Protein AF-A0A8J8SXZ7-F1 (afdb_monomer_lite)

pLDDT: mean 81.3, std 17.2, range [34.97, 96.75]

Sequence (224 aa):
MQIINYIQICVFGLTVYAFFNPYIYAVILLDIIKRSEDLQNIIKSITSNGRNLAIFTFLGFIGLLVYAIIAFSNFEQFFDDEGGVYGSTFILAVTSTINLGLRNGGGLGDALKQYPSPDSQAQLYWGRYFFDFTFFIIFNILFIQIIFGIILDTFGELRDERQALVKEIEGKCFVCSQDKNDIETKYILITYQRSEGVALSYIFRTQCISYAVLHYIHQEKKFK

Foldseek 3Di:
DVVVVVVVVVLVVLVVVCVVPVVSVVVNVVCVCVVDPVSVVLVCLLCVVVVVLVVLVVVVLVVLLVLLVVCLVQPLVFADVVLVRDNPDSVSSSVSQVVCQQPPQQGPQVSTHDADDCVPCVPSRVVVVVSSVVSCCVRNPPSVVVSVVSSVVSVVVVVVVVVVVVCCPVQADPQPRDGPVVVVVVVVVVVVVPPDDDDDPDCPPCVSVVVVVVVVVVVVVVVD

Structure (mmCIF, N/CA/C/O backbone):
data_AF-A0A8J8SXZ7-F1
#
_entry.id   AF-A0A8J8SXZ7-F1
#
loop_
_atom_site.group_PDB
_atom_site.id
_atom_site.type_symbol
_atom_site.label_atom_id
_atom_site.label_alt_id
_atom_site.label_comp_id
_atom_site.label_asym_id
_atom_site.label_entity_id
_atom_site.label_seq_id
_atom_site.pdbx_PDB_ins_code
_atom_site.Cartn_x
_atom_site.Cartn_y
_atom_site.Cartn_z
_atom_site.occupancy
_atom_site.B_iso_or_equiv
_atom_site.auth_seq_id
_atom_site.auth_comp_id
_atom_site.auth_asym_id
_atom_site.auth_atom_id
_atom_site.pdbx_PDB_model_num
ATOM 1 N N . MET A 1 1 ? -10.130 6.397 30.402 1.00 55.16 1 MET A N 1
ATOM 2 C CA . MET A 1 1 ? -9.786 7.686 31.050 1.00 55.16 1 MET A CA 1
ATOM 3 C C . MET A 1 1 ? -8.317 8.071 30.866 1.00 55.16 1 MET A C 1
ATOM 5 O O . MET A 1 1 ? -8.060 9.187 30.446 1.00 55.16 1 MET A O 1
ATOM 9 N N . GLN A 1 2 ? -7.350 7.165 31.073 1.00 59.88 2 GLN A N 1
ATOM 10 C CA . GLN A 1 2 ? -5.916 7.495 30.943 1.00 59.88 2 GLN A CA 1
ATOM 11 C C . GLN A 1 2 ? -5.470 7.881 29.516 1.00 59.88 2 GLN A C 1
ATOM 13 O O . GLN A 1 2 ? -4.741 8.853 29.353 1.00 59.88 2 GLN A O 1
ATOM 18 N N . ILE A 1 3 ? -5.959 7.192 28.477 1.00 67.19 3 ILE A N 1
ATOM 19 C CA . ILE A 1 3 ? -5.595 7.480 27.072 1.00 67.19 3 ILE A CA 1
ATOM 20 C C . ILE A 1 3 ? -6.156 8.832 26.602 1.00 67.19 3 ILE A C 1
ATOM 22 O O . ILE A 1 3 ? -5.464 9.592 25.933 1.00 67.19 3 ILE A O 1
ATOM 26 N N . ILE A 1 4 ? -7.390 9.161 26.997 1.00 69.00 4 ILE A N 1
ATOM 27 C CA . ILE A 1 4 ? -8.037 10.442 26.665 1.00 69.00 4 ILE A CA 1
ATOM 28 C C . ILE A 1 4 ? -7.272 11.599 27.320 1.00 69.00 4 ILE A C 1
ATOM 30 O O . ILE A 1 4 ? -6.965 12.581 26.651 1.00 69.00 4 ILE A O 1
ATOM 34 N N . ASN A 1 5 ? -6.870 11.439 28.584 1.00 71.56 5 ASN A N 1
ATOM 35 C CA . ASN A 1 5 ? -6.069 12.440 29.288 1.00 71.56 5 ASN A CA 1
ATOM 36 C C . ASN A 1 5 ? -4.681 12.620 28.652 1.00 71.56 5 ASN A C 1
ATOM 38 O O . ASN A 1 5 ? -4.229 13.748 28.493 1.00 71.56 5 ASN A O 1
ATOM 42 N N . TYR A 1 6 ? -4.021 11.535 28.233 1.00 76.94 6 TYR A N 1
ATOM 43 C CA . TYR A 1 6 ? -2.727 11.614 27.547 1.00 76.94 6 TYR A CA 1
ATOM 44 C C . TYR A 1 6 ? -2.828 12.368 26.214 1.00 76.94 6 TYR A C 1
ATOM 46 O O . TYR A 1 6 ? -2.013 13.235 25.918 1.00 76.94 6 TYR A O 1
ATOM 54 N N . ILE A 1 7 ? -3.879 12.103 25.437 1.00 75.88 7 ILE A N 1
ATOM 55 C CA . ILE A 1 7 ? -4.132 12.789 24.167 1.00 75.88 7 ILE A CA 1
ATOM 56 C C . ILE A 1 7 ? -4.398 14.279 24.387 1.00 75.88 7 ILE A C 1
ATOM 58 O O . ILE A 1 7 ? -3.843 15.099 23.661 1.00 75.88 7 ILE A O 1
ATOM 62 N N . GLN A 1 8 ? -5.195 14.638 25.396 1.00 76.69 8 GLN A N 1
ATOM 63 C CA . GLN A 1 8 ? -5.448 16.039 25.730 1.00 76.69 8 GLN A CA 1
ATOM 64 C C . GLN A 1 8 ? -4.165 16.769 26.145 1.00 76.69 8 GLN A C 1
ATOM 66 O O . GLN A 1 8 ? -3.952 17.900 25.717 1.00 76.69 8 GLN A O 1
ATOM 71 N N . ILE A 1 9 ? -3.274 16.108 26.891 1.00 79.06 9 ILE A N 1
ATOM 72 C CA . ILE A 1 9 ? -1.950 16.644 27.244 1.00 79.06 9 ILE A CA 1
ATOM 73 C C . ILE A 1 9 ? -1.081 16.839 25.990 1.00 79.06 9 ILE A C 1
ATOM 75 O O . ILE A 1 9 ? -0.443 17.881 25.845 1.00 79.06 9 ILE A O 1
ATOM 79 N N . CYS A 1 10 ? -1.086 15.892 25.048 1.00 79.25 10 CYS A N 1
ATOM 80 C CA . CYS A 1 10 ? -0.349 16.018 23.787 1.00 79.25 10 CYS A CA 1
ATOM 81 C C . CYS A 1 10 ? -0.873 17.157 22.900 1.00 79.25 10 CYS A C 1
ATOM 83 O O . CYS A 1 10 ? -0.071 17.885 22.318 1.00 79.25 10 CYS A O 1
ATOM 85 N N . VAL A 1 11 ? -2.195 17.343 22.812 1.00 82.81 11 VAL A N 1
ATOM 86 C CA . VAL A 1 11 ? -2.804 18.456 22.061 1.00 82.81 11 VAL A CA 1
ATOM 87 C C . VAL A 1 11 ? -2.440 19.795 22.703 1.00 82.81 11 VAL A C 1
ATOM 89 O O . VAL A 1 11 ? -2.084 20.728 21.991 1.00 82.81 11 VAL A O 1
ATOM 92 N N . PHE A 1 12 ? -2.427 19.874 24.037 1.00 81.62 12 PHE A N 1
ATOM 93 C CA . PHE A 1 12 ? -1.981 21.068 24.762 1.00 81.62 12 PHE A CA 1
ATOM 94 C C . PHE A 1 12 ? -0.485 21.367 24.551 1.00 81.62 12 PHE A C 1
ATOM 96 O O . PHE A 1 12 ? -0.087 22.519 24.415 1.00 81.62 12 PHE A O 1
ATOM 103 N N . GLY A 1 13 ? 0.362 20.336 24.479 1.00 82.88 13 GLY A N 1
ATOM 104 C CA . GLY A 1 13 ? 1.774 20.500 24.121 1.00 82.88 13 GLY A CA 1
ATOM 105 C C . GLY A 1 13 ? 1.960 20.992 22.680 1.00 82.88 13 GLY A C 1
ATOM 106 O O . GLY A 1 13 ? 2.773 21.879 22.423 1.00 82.88 13 GLY A O 1
ATOM 107 N N . LEU A 1 14 ? 1.164 20.466 21.745 1.00 84.19 14 LEU A N 1
ATOM 108 C CA . LEU A 1 14 ? 1.163 20.872 20.338 1.00 84.19 14 LEU A CA 1
ATOM 109 C C . LEU A 1 14 ? 0.678 22.312 20.137 1.00 84.19 14 LEU A C 1
ATOM 111 O O . LEU A 1 14 ? 1.238 23.008 19.297 1.00 84.19 14 LEU A O 1
ATOM 115 N N . THR A 1 15 ? -0.305 22.793 20.904 1.00 84.31 15 THR A N 1
ATOM 116 C CA . THR A 1 15 ? -0.772 24.190 20.815 1.00 84.31 15 THR A CA 1
ATOM 117 C C . THR A 1 15 ? 0.266 25.181 21.338 1.00 84.31 15 THR A C 1
ATOM 119 O O . THR A 1 15 ? 0.452 26.236 20.735 1.00 84.31 15 THR A O 1
ATOM 122 N N . VAL A 1 16 ? 0.995 24.834 22.406 1.00 85.50 16 VAL A N 1
ATOM 123 C CA . VAL A 1 16 ? 2.124 25.641 22.902 1.00 85.50 16 VAL A CA 1
ATOM 124 C C . VAL A 1 16 ? 3.259 25.664 21.876 1.00 85.50 16 VAL A C 1
ATOM 126 O O . VAL A 1 16 ? 3.820 26.721 21.597 1.00 85.50 16 VAL A O 1
ATOM 129 N N . TYR A 1 17 ? 3.565 24.521 21.259 1.00 84.00 17 TYR A N 1
ATOM 130 C CA . TYR A 1 17 ? 4.589 24.435 20.218 1.00 84.00 17 TYR A CA 1
ATOM 131 C C . TYR A 1 17 ? 4.177 25.180 18.930 1.00 84.00 17 TYR A C 1
ATOM 133 O O . TYR A 1 17 ? 5.020 25.795 18.275 1.00 84.00 17 TYR A O 1
ATOM 141 N N . ALA A 1 18 ? 2.878 25.221 18.609 1.00 86.75 18 ALA A N 1
ATOM 142 C CA . ALA A 1 18 ? 2.323 25.964 17.473 1.00 86.75 18 ALA A CA 1
ATOM 143 C C . ALA A 1 18 ? 2.508 27.483 17.575 1.00 86.75 18 ALA A C 1
ATOM 145 O O . ALA A 1 18 ? 2.596 28.152 16.547 1.00 86.75 18 ALA A O 1
ATOM 146 N N . PHE A 1 19 ? 2.645 28.024 18.790 1.00 85.38 19 PHE A N 1
ATOM 147 C CA . PHE A 1 19 ? 2.955 29.441 18.987 1.00 85.38 19 PHE A CA 1
ATOM 148 C C . PHE A 1 19 ? 4.337 29.822 18.428 1.00 85.38 19 PHE A C 1
ATOM 150 O O . PHE A 1 19 ? 4.534 30.949 17.982 1.00 85.38 19 PHE A O 1
ATOM 157 N N . PHE A 1 20 ? 5.282 28.874 18.406 1.00 86.50 20 PHE A N 1
ATOM 158 C CA . PHE A 1 20 ? 6.628 29.086 17.869 1.00 86.50 20 PHE A CA 1
ATOM 159 C C . PHE A 1 20 ? 6.743 28.751 16.377 1.00 86.50 20 PHE A C 1
ATOM 161 O O . PHE A 1 20 ? 7.574 29.344 15.695 1.00 86.50 20 PHE A O 1
ATOM 168 N N . ASN A 1 21 ? 5.926 27.826 15.853 1.00 87.69 21 ASN A N 1
ATOM 169 C CA . ASN A 1 21 ? 5.931 27.460 14.433 1.00 87.69 21 ASN A CA 1
ATOM 170 C C . ASN A 1 21 ? 4.498 27.326 13.873 1.00 87.69 21 ASN A C 1
ATOM 172 O O . ASN A 1 21 ? 3.808 26.349 14.184 1.00 87.69 21 ASN A O 1
ATOM 176 N N . PRO A 1 22 ? 4.058 28.220 12.965 1.00 86.56 22 PRO A N 1
ATOM 177 C CA . PRO A 1 22 ? 2.683 28.226 12.459 1.00 86.56 22 PRO A CA 1
ATOM 178 C C . PRO A 1 22 ? 2.303 26.974 11.645 1.00 86.56 22 PRO A C 1
ATOM 180 O O . PRO A 1 22 ? 1.123 26.657 11.520 1.00 86.56 22 PRO A O 1
ATOM 183 N N . TYR A 1 23 ? 3.270 26.202 11.137 1.00 88.38 23 TYR A N 1
ATOM 184 C CA . TYR A 1 23 ? 2.997 24.956 10.404 1.00 88.38 23 TYR A CA 1
ATOM 185 C C . TYR A 1 23 ? 2.335 23.863 11.263 1.00 88.38 23 TYR A C 1
ATOM 187 O O . TYR A 1 23 ? 1.665 22.979 10.733 1.00 88.38 23 TYR A O 1
ATOM 195 N N . ILE A 1 24 ? 2.463 23.929 12.592 1.00 88.50 24 ILE A N 1
ATOM 196 C CA . ILE A 1 24 ? 1.911 22.921 13.513 1.00 88.50 24 ILE A CA 1
ATOM 197 C C . ILE A 1 24 ? 0.383 22.993 13.590 1.00 88.50 24 ILE A C 1
ATOM 199 O O . ILE A 1 24 ? -0.264 21.981 13.863 1.00 88.50 24 ILE A O 1
ATOM 203 N N . TYR A 1 25 ? -0.222 24.144 13.273 1.00 86.31 25 TYR A N 1
ATOM 204 C CA . TYR A 1 25 ? -1.680 24.261 13.203 1.00 86.31 25 TYR A CA 1
ATOM 205 C C . TYR A 1 25 ? -2.297 23.274 12.200 1.00 86.31 25 TYR A C 1
ATOM 207 O O . TYR A 1 25 ? -3.394 22.775 12.446 1.00 86.31 25 TYR A O 1
ATOM 215 N N . ALA A 1 26 ? -1.575 22.907 11.133 1.00 88.12 26 ALA A N 1
ATOM 216 C CA . ALA A 1 26 ? -2.023 21.882 10.191 1.00 88.12 26 ALA A CA 1
ATOM 217 C C . ALA A 1 26 ? -2.133 20.489 10.841 1.00 88.12 26 ALA A C 1
ATOM 219 O O . ALA A 1 26 ? -3.048 19.734 10.526 1.00 88.12 26 ALA A O 1
ATOM 220 N N . VAL A 1 27 ? -1.246 20.157 11.785 1.00 85.31 27 VAL A N 1
ATOM 221 C CA . VAL A 1 27 ? -1.261 18.866 12.496 1.00 85.31 27 VAL A CA 1
ATOM 222 C C . VAL A 1 27 ? -2.407 18.805 13.507 1.00 85.31 27 VAL A C 1
ATOM 224 O O . VAL A 1 27 ? -3.032 17.759 13.663 1.00 85.31 27 VAL A O 1
ATOM 227 N N . ILE A 1 28 ? -2.738 19.927 14.155 1.00 86.94 28 ILE A N 1
ATOM 228 C CA . ILE A 1 28 ? -3.840 20.007 15.130 1.00 86.94 28 ILE A CA 1
ATOM 229 C C . ILE A 1 28 ? -5.200 19.698 14.474 1.00 86.94 28 ILE A C 1
ATOM 231 O O . ILE A 1 28 ? -6.078 19.138 15.128 1.00 86.94 28 ILE A O 1
ATOM 235 N N . LEU A 1 29 ? -5.369 19.966 13.172 1.00 87.19 29 LEU A N 1
ATOM 236 C CA . LEU A 1 29 ? -6.594 19.617 12.439 1.00 87.19 29 LEU A CA 1
ATOM 237 C C . LEU A 1 29 ? -6.892 18.109 12.428 1.00 87.19 29 LEU A C 1
ATOM 239 O O . LEU A 1 29 ? -8.060 17.731 12.349 1.00 87.19 29 LEU A O 1
ATOM 243 N N . LEU A 1 30 ? -5.879 17.243 12.563 1.00 86.31 30 LEU A N 1
ATOM 244 C CA . LEU A 1 30 ? -6.075 15.789 12.625 1.00 86.31 30 LEU A CA 1
ATOM 245 C C . LEU A 1 30 ? -6.850 15.336 13.874 1.00 86.31 30 LEU A C 1
ATOM 247 O O . LEU A 1 30 ? -7.353 14.213 13.900 1.00 86.31 30 LEU A O 1
ATOM 251 N N . ASP A 1 31 ? -7.013 16.192 14.888 1.00 87.00 31 ASP A N 1
ATOM 252 C CA . ASP A 1 31 ? -7.791 15.872 16.091 1.00 87.00 31 ASP A CA 1
ATOM 253 C C . ASP A 1 31 ? -9.291 15.651 15.798 1.00 87.00 31 ASP A C 1
ATOM 255 O O . ASP A 1 31 ? -9.976 14.951 16.547 1.00 87.00 31 ASP A O 1
ATOM 259 N N . ILE A 1 32 ? -9.807 16.136 14.654 1.00 88.88 32 ILE A N 1
ATOM 260 C CA . ILE A 1 32 ? -11.190 15.873 14.210 1.00 88.88 32 ILE A CA 1
ATOM 261 C C . ILE A 1 32 ? -11.513 14.374 14.143 1.00 88.88 32 ILE A C 1
ATOM 263 O O . ILE A 1 32 ? -12.628 13.962 14.469 1.00 88.88 32 ILE A O 1
ATOM 267 N N . ILE A 1 33 ? -10.519 13.552 13.798 1.00 89.31 33 ILE A N 1
ATOM 268 C CA . ILE A 1 33 ? -10.636 12.096 13.730 1.00 89.31 33 ILE A CA 1
ATOM 269 C C . ILE A 1 33 ? -11.042 11.525 15.092 1.00 89.31 33 ILE A C 1
ATOM 271 O O . ILE A 1 33 ? -11.887 10.642 15.169 1.00 89.31 33 ILE A O 1
ATOM 275 N N . LYS A 1 34 ? -10.484 12.044 16.189 1.00 84.25 34 LYS A N 1
ATOM 276 C CA . LYS A 1 34 ? -10.791 11.568 17.547 1.00 84.25 34 LYS A CA 1
ATOM 277 C C . LYS A 1 34 ? -12.112 12.095 18.087 1.00 84.25 34 LYS A C 1
ATOM 279 O O . LYS A 1 34 ? -12.639 11.548 19.050 1.00 84.25 34 LYS A O 1
ATOM 284 N N . ARG A 1 35 ? -12.652 13.149 17.480 1.00 86.19 35 ARG A N 1
ATOM 285 C CA . ARG A 1 35 ? -13.922 13.745 17.893 1.00 86.19 35 ARG A CA 1
ATOM 286 C C . ARG A 1 35 ? -15.135 13.081 17.237 1.00 86.19 35 ARG A C 1
ATOM 288 O O . ARG A 1 35 ? -16.208 13.107 17.827 1.00 86.19 35 ARG A O 1
ATOM 295 N N . SER A 1 36 ? -14.983 12.511 16.040 1.00 90.50 36 SER A N 1
ATOM 296 C CA . SER A 1 36 ? -16.075 11.875 15.290 1.00 90.50 36 SER A CA 1
ATOM 297 C C . SER A 1 36 ? -16.015 10.349 15.379 1.00 90.50 36 SER A C 1
ATOM 299 O O . SER A 1 36 ? -15.016 9.741 14.998 1.00 90.50 36 SER A O 1
ATOM 301 N N . GLU A 1 37 ? -17.103 9.724 15.835 1.00 87.19 37 GLU A N 1
ATOM 302 C CA . GLU A 1 37 ? -17.240 8.261 15.870 1.00 87.19 37 GLU A CA 1
ATOM 303 C C . GLU A 1 37 ? -17.263 7.650 14.458 1.00 87.19 37 GLU A C 1
ATOM 305 O O . GLU A 1 37 ? -16.691 6.584 14.237 1.00 87.19 37 GLU A O 1
ATOM 310 N N . ASP A 1 38 ? -17.838 8.344 13.470 1.00 88.81 38 ASP A N 1
ATOM 311 C CA . ASP A 1 38 ? -17.894 7.872 12.080 1.00 8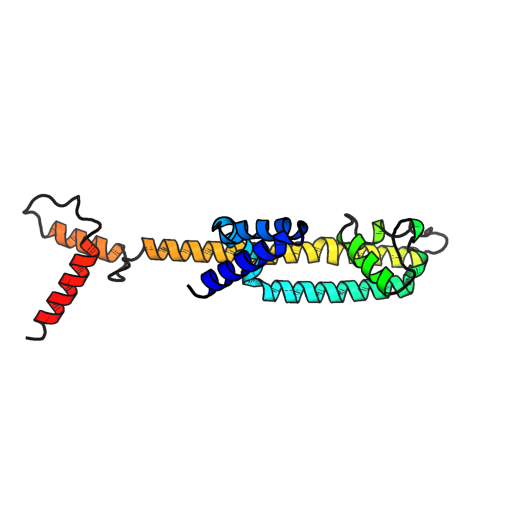8.81 38 ASP A CA 1
ATOM 312 C C . ASP A 1 38 ? -16.499 7.771 11.450 1.00 88.81 38 ASP A C 1
ATOM 314 O O . ASP A 1 38 ? -16.157 6.756 10.838 1.00 88.81 38 ASP A O 1
ATOM 318 N N . LEU A 1 39 ? -15.651 8.787 11.657 1.00 87.81 39 LEU A N 1
ATOM 319 C CA . LEU A 1 39 ? -14.263 8.766 11.183 1.00 87.81 39 LEU A CA 1
ATOM 320 C C . LEU A 1 39 ? -13.443 7.675 11.880 1.00 87.81 39 LEU A C 1
ATOM 322 O O . LEU A 1 39 ? -12.624 7.014 11.240 1.00 87.81 39 LEU A O 1
ATOM 326 N N . GLN A 1 40 ? -13.680 7.446 13.174 1.00 88.06 40 GLN A N 1
ATOM 327 C CA . GLN A 1 40 ? -13.023 6.360 13.903 1.00 88.06 40 GLN A CA 1
ATOM 328 C C . GLN A 1 40 ? -13.411 4.997 13.356 1.00 88.06 40 GLN A C 1
ATOM 330 O O . GLN A 1 40 ? -12.544 4.140 13.221 1.00 88.06 40 GLN A O 1
ATOM 335 N N . ASN A 1 41 ? -14.679 4.803 12.996 1.00 87.38 41 ASN A N 1
ATOM 336 C CA . ASN A 1 41 ? -15.142 3.549 12.413 1.00 87.38 41 ASN A CA 1
ATOM 337 C C . ASN A 1 41 ? -14.455 3.262 11.068 1.00 87.38 41 ASN A C 1
ATOM 339 O O . ASN A 1 41 ? -14.038 2.128 10.834 1.00 87.38 41 ASN A O 1
ATOM 343 N N . ILE A 1 42 ? -14.255 4.284 10.226 1.00 90.44 42 ILE A N 1
ATOM 344 C CA . ILE A 1 42 ? -13.529 4.155 8.948 1.00 90.44 42 ILE A CA 1
ATOM 345 C C . ILE A 1 42 ? -12.042 3.836 9.167 1.00 90.44 42 ILE A C 1
ATOM 347 O O . ILE A 1 42 ? -11.459 3.035 8.447 1.00 90.44 42 ILE A O 1
ATOM 351 N N . ILE A 1 43 ? -11.389 4.440 10.160 1.00 91.56 43 ILE A N 1
ATOM 352 C CA . ILE A 1 43 ? -9.974 4.133 10.435 1.00 91.56 43 ILE A CA 1
ATOM 353 C C . ILE A 1 43 ? -9.831 2.756 11.083 1.00 91.56 43 ILE A C 1
ATOM 355 O O . ILE A 1 43 ? -8.888 2.015 10.788 1.00 91.56 43 ILE A O 1
ATOM 359 N N . LYS A 1 44 ? -10.770 2.391 11.958 1.00 88.94 44 LYS A N 1
ATOM 360 C CA . LYS A 1 44 ? -10.799 1.089 12.619 1.00 88.94 44 LYS A CA 1
ATOM 361 C C . LYS A 1 44 ? -10.928 -0.034 11.596 1.00 88.94 44 LYS A C 1
ATOM 363 O O . LYS A 1 44 ? -10.233 -1.031 11.739 1.00 88.94 44 LYS A O 1
ATOM 368 N N . SER A 1 45 ? -11.729 0.127 10.545 1.00 87.62 45 SER A N 1
ATOM 369 C CA . SER A 1 45 ? -11.841 -0.902 9.505 1.00 87.62 45 SER A CA 1
ATOM 370 C C . SER A 1 45 ? -10.544 -1.124 8.739 1.00 87.62 45 SER A C 1
ATOM 372 O O . SER A 1 45 ? -10.164 -2.271 8.515 1.00 87.62 45 SER A O 1
ATOM 374 N N . ILE A 1 46 ? -9.806 -0.062 8.418 1.00 90.56 46 ILE A N 1
ATOM 375 C CA . ILE A 1 46 ? -8.505 -0.182 7.747 1.00 90.56 46 ILE A CA 1
ATOM 376 C C . ILE A 1 46 ? -7.457 -0.803 8.689 1.00 90.56 46 ILE A C 1
ATOM 378 O O . ILE A 1 46 ? -6.622 -1.599 8.264 1.00 90.56 46 ILE A O 1
ATOM 382 N N . THR A 1 47 ? -7.495 -0.464 9.980 1.00 91.19 47 THR A N 1
ATOM 383 C CA . THR A 1 47 ? -6.488 -0.909 10.960 1.00 91.19 47 THR A CA 1
ATOM 384 C C . THR A 1 47 ? -6.790 -2.265 11.608 1.00 91.19 47 THR A C 1
ATOM 386 O O . THR A 1 47 ? -5.860 -2.882 12.127 1.00 91.19 47 THR A O 1
ATOM 389 N N . SER A 1 48 ? -8.026 -2.776 11.527 1.00 89.38 48 SER A N 1
ATOM 390 C CA . SER A 1 48 ? -8.447 -4.043 12.155 1.00 89.38 48 SER A CA 1
ATOM 391 C C . SER A 1 48 ? -7.629 -5.243 11.662 1.00 89.38 48 SER A C 1
ATOM 393 O O . SER A 1 48 ? -7.036 -5.947 12.475 1.00 89.38 48 SER A O 1
ATOM 395 N N . ASN A 1 49 ? -7.475 -5.408 10.338 1.00 90.69 49 ASN A N 1
ATOM 396 C CA . ASN A 1 49 ? -6.593 -6.431 9.744 1.00 90.69 49 ASN A CA 1
ATOM 397 C C . ASN A 1 49 ? -5.245 -5.842 9.288 1.00 90.69 49 ASN A C 1
ATOM 399 O O . ASN A 1 49 ? -4.613 -6.333 8.348 1.00 90.69 49 ASN A O 1
ATOM 403 N N . GLY A 1 50 ? -4.763 -4.806 9.987 1.00 91.94 50 GLY A N 1
ATOM 404 C CA . GLY A 1 50 ? -3.541 -4.076 9.639 1.00 91.94 50 GLY A CA 1
ATOM 405 C C . GLY A 1 50 ? -2.289 -4.956 9.553 1.00 91.94 50 GLY A C 1
ATOM 406 O O . GLY A 1 50 ? -1.404 -4.679 8.750 1.00 91.94 50 GLY A O 1
ATOM 407 N N . ARG A 1 51 ? -2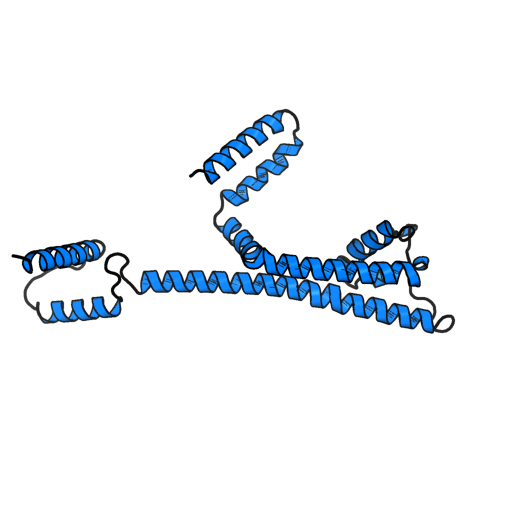.224 -6.063 10.310 1.00 92.69 51 ARG A N 1
ATOM 408 C CA . ARG A 1 51 ? -1.116 -7.032 10.220 1.00 92.69 51 ARG A CA 1
ATOM 409 C C . ARG A 1 51 ? -1.048 -7.696 8.845 1.00 92.69 51 ARG A C 1
ATOM 411 O O . ARG A 1 51 ? 0.029 -7.759 8.259 1.00 92.69 51 ARG A O 1
ATOM 418 N N . ASN A 1 52 ? -2.176 -8.183 8.335 1.00 91.94 52 ASN A N 1
ATOM 419 C CA . ASN A 1 52 ? -2.232 -8.867 7.043 1.00 91.94 52 ASN A CA 1
ATOM 420 C C . ASN A 1 52 ? -1.935 -7.881 5.912 1.00 91.94 52 ASN A C 1
ATOM 422 O O . ASN A 1 52 ? -1.131 -8.179 5.030 1.00 91.94 52 ASN A O 1
ATOM 426 N N . LEU A 1 53 ? -2.500 -6.671 6.007 1.00 95.19 53 LEU A N 1
ATOM 427 C CA . LEU A 1 53 ? -2.216 -5.584 5.077 1.00 95.19 53 LEU A CA 1
ATOM 428 C C . LEU A 1 53 ? -0.725 -5.207 5.074 1.00 95.19 53 LEU A C 1
ATOM 430 O O . LEU A 1 53 ? -0.137 -5.062 4.004 1.00 95.19 53 LEU A O 1
ATOM 434 N N . ALA A 1 54 ? -0.090 -5.095 6.244 1.00 95.44 54 ALA A N 1
ATOM 435 C CA . ALA A 1 54 ? 1.329 -4.763 6.355 1.00 95.44 54 ALA A CA 1
ATOM 436 C C . ALA A 1 54 ? 2.232 -5.863 5.779 1.00 95.44 54 ALA A C 1
ATOM 438 O O . ALA A 1 54 ? 3.170 -5.554 5.049 1.00 95.44 54 ALA A O 1
ATOM 439 N N . ILE A 1 55 ? 1.934 -7.140 6.053 1.00 95.94 55 ILE A N 1
ATOM 440 C CA . ILE A 1 55 ? 2.677 -8.281 5.492 1.00 95.94 55 ILE A CA 1
ATOM 441 C C . ILE A 1 55 ? 2.554 -8.300 3.966 1.00 95.94 55 ILE A C 1
ATOM 443 O O . ILE A 1 55 ? 3.561 -8.432 3.272 1.00 95.94 55 ILE A O 1
ATOM 447 N N . PHE A 1 56 ? 1.341 -8.128 3.435 1.00 95.88 56 PHE A N 1
ATOM 448 C CA . PHE A 1 56 ? 1.116 -8.093 1.993 1.00 95.88 56 PHE A CA 1
ATOM 449 C C . PHE A 1 56 ? 1.808 -6.892 1.336 1.00 95.88 56 PHE A C 1
ATOM 451 O O . PHE A 1 56 ? 2.482 -7.043 0.320 1.00 95.88 56 PHE A O 1
ATOM 458 N N . THR A 1 57 ? 1.729 -5.713 1.957 1.00 95.00 57 THR A N 1
ATOM 459 C CA . THR A 1 57 ? 2.416 -4.506 1.472 1.00 95.00 57 THR A CA 1
ATOM 460 C C . THR A 1 57 ? 3.931 -4.691 1.457 1.00 95.00 57 THR A C 1
ATOM 462 O O . THR A 1 57 ? 4.592 -4.322 0.489 1.00 95.00 57 THR A O 1
ATOM 465 N N . PHE A 1 58 ? 4.486 -5.317 2.496 1.00 96.69 58 PHE A N 1
ATOM 466 C CA . PHE A 1 58 ? 5.907 -5.641 2.570 1.00 96.69 58 PHE A CA 1
ATOM 467 C C . PHE A 1 58 ? 6.329 -6.648 1.489 1.00 96.69 58 PHE A C 1
ATOM 469 O O . PHE A 1 58 ? 7.365 -6.465 0.853 1.00 96.69 58 PHE A O 1
ATOM 476 N N . LEU A 1 59 ? 5.503 -7.664 1.218 1.00 96.56 59 LEU A N 1
ATOM 477 C CA . LEU A 1 59 ? 5.723 -8.603 0.115 1.00 96.56 59 LEU A CA 1
ATOM 478 C C . LEU A 1 59 ? 5.728 -7.886 -1.244 1.00 96.56 59 LEU A C 1
ATOM 480 O O . LEU A 1 59 ? 6.616 -8.123 -2.062 1.00 96.56 59 LEU A O 1
ATOM 484 N N . GLY A 1 60 ? 4.781 -6.973 -1.468 1.00 95.88 60 GLY A N 1
ATOM 485 C CA . GLY A 1 60 ? 4.750 -6.137 -2.667 1.00 95.88 60 GLY A CA 1
ATOM 486 C C . GLY A 1 60 ? 5.984 -5.259 -2.803 1.00 95.88 60 GLY A C 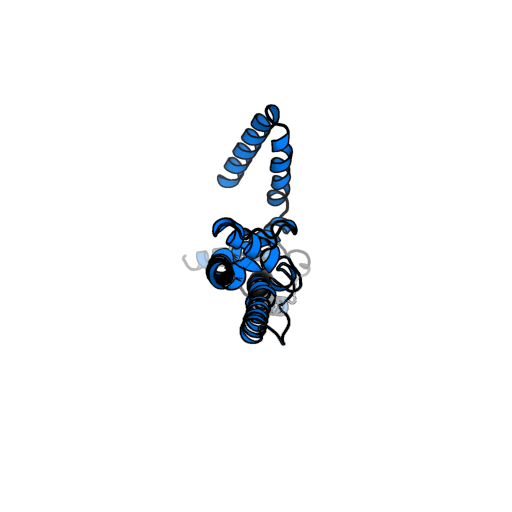1
ATOM 487 O O . GLY A 1 60 ? 6.563 -5.184 -3.881 1.00 95.88 60 GLY A O 1
ATOM 488 N N . PHE A 1 61 ? 6.437 -4.654 -1.704 1.00 95.56 61 PHE A N 1
ATOM 489 C CA . PHE A 1 61 ? 7.656 -3.852 -1.689 1.00 95.56 61 PHE A CA 1
ATOM 490 C C . PHE A 1 61 ? 8.891 -4.673 -2.085 1.00 95.56 61 PHE A C 1
ATOM 492 O O . PHE A 1 61 ? 9.672 -4.227 -2.922 1.00 95.56 61 PHE A O 1
ATOM 499 N N . ILE A 1 62 ? 9.034 -5.901 -1.574 1.00 96.75 62 ILE A N 1
ATOM 500 C CA . ILE A 1 62 ? 10.094 -6.824 -2.013 1.00 96.75 62 ILE A CA 1
ATOM 501 C C . ILE A 1 62 ? 9.974 -7.114 -3.515 1.00 96.75 62 ILE A C 1
ATOM 503 O O . ILE A 1 62 ? 10.971 -7.052 -4.232 1.00 96.75 62 ILE A O 1
ATOM 507 N N . GLY A 1 63 ? 8.764 -7.388 -4.009 1.00 95.81 63 GLY A N 1
ATOM 508 C CA . GLY A 1 63 ? 8.527 -7.610 -5.436 1.00 95.81 63 GLY A CA 1
ATOM 509 C C . GLY A 1 63 ? 8.931 -6.410 -6.303 1.00 95.81 63 GLY A C 1
ATOM 510 O O . GLY A 1 63 ? 9.590 -6.588 -7.326 1.00 95.81 63 GLY A O 1
ATOM 511 N N . LEU A 1 64 ? 8.591 -5.189 -5.881 1.00 95.31 64 LEU A N 1
ATOM 512 C CA . LEU A 1 64 ? 8.969 -3.954 -6.577 1.00 95.31 64 LEU A CA 1
ATOM 513 C C . LEU A 1 64 ? 10.485 -3.766 -6.615 1.00 95.31 64 LEU A C 1
ATOM 515 O O . LEU A 1 64 ? 11.019 -3.362 -7.645 1.00 95.31 64 LEU A O 1
ATOM 519 N N . LEU A 1 65 ? 11.186 -4.098 -5.527 1.00 95.38 65 LEU A N 1
ATOM 520 C CA . LEU A 1 65 ? 12.647 -4.055 -5.495 1.00 95.38 65 LEU A CA 1
ATOM 521 C C . LEU A 1 65 ? 13.268 -5.037 -6.492 1.00 95.38 65 LEU A C 1
ATOM 523 O O . LEU A 1 65 ? 14.213 -4.671 -7.185 1.00 95.38 65 LEU A O 1
ATOM 527 N N . VAL A 1 66 ? 12.728 -6.254 -6.617 1.00 95.56 66 VAL A N 1
ATOM 528 C CA . VAL A 1 66 ? 13.201 -7.225 -7.620 1.00 95.56 66 VAL A CA 1
ATOM 529 C C . VAL A 1 66 ? 13.015 -6.676 -9.036 1.00 95.56 66 VAL A C 1
ATOM 531 O O . VAL A 1 66 ? 13.949 -6.721 -9.835 1.00 95.56 66 VAL A O 1
ATOM 534 N N . TYR A 1 67 ? 11.851 -6.095 -9.338 1.00 94.81 67 TYR A N 1
ATOM 535 C CA . TYR A 1 67 ? 11.610 -5.457 -10.636 1.00 94.81 67 TYR A CA 1
ATOM 536 C C . TYR A 1 67 ? 12.546 -4.274 -10.890 1.00 94.81 67 TYR A C 1
ATOM 538 O O . TYR A 1 67 ? 13.075 -4.151 -11.992 1.00 94.81 67 TYR A O 1
ATOM 546 N N . ALA A 1 68 ? 12.814 -3.446 -9.880 1.00 94.06 68 ALA A N 1
ATOM 547 C CA . ALA A 1 68 ? 13.752 -2.335 -9.993 1.00 94.06 68 ALA A CA 1
ATOM 548 C C . ALA A 1 68 ? 15.197 -2.808 -10.238 1.00 94.06 68 ALA A C 1
ATOM 550 O O . ALA A 1 68 ? 15.904 -2.202 -11.037 1.00 94.06 68 ALA A O 1
ATOM 551 N N . ILE A 1 69 ? 15.631 -3.912 -9.614 1.00 95.00 69 ILE A N 1
ATOM 552 C CA . ILE A 1 69 ? 16.945 -4.524 -9.878 1.00 95.00 69 ILE A CA 1
ATOM 553 C C . ILE A 1 69 ? 17.027 -5.016 -11.329 1.00 95.00 69 ILE A C 1
ATOM 555 O O . ILE A 1 69 ? 18.016 -4.752 -12.012 1.00 95.00 69 ILE A O 1
ATOM 559 N N . ILE A 1 70 ? 15.990 -5.701 -11.821 1.00 94.00 70 ILE A N 1
ATOM 560 C CA . ILE A 1 70 ? 15.942 -6.190 -13.208 1.00 94.00 70 ILE A CA 1
ATOM 561 C C . ILE A 1 70 ? 15.948 -5.016 -14.196 1.00 94.00 70 ILE A C 1
ATOM 563 O O . ILE A 1 70 ? 16.691 -5.067 -15.180 1.00 94.00 70 ILE A O 1
ATOM 567 N N . ALA A 1 71 ? 15.172 -3.962 -13.916 1.00 93.12 71 ALA A N 1
ATOM 568 C CA . ALA A 1 71 ? 15.123 -2.739 -14.711 1.00 93.12 71 ALA A CA 1
ATOM 569 C C . ALA A 1 71 ? 16.480 -2.038 -14.768 1.00 93.12 71 ALA A C 1
ATOM 571 O O . ALA A 1 71 ? 16.956 -1.721 -15.853 1.00 93.12 71 ALA A O 1
ATOM 572 N N . PHE A 1 72 ? 17.131 -1.858 -13.620 1.00 92.56 72 PHE A N 1
ATOM 573 C CA . PHE A 1 72 ? 18.450 -1.239 -13.546 1.00 92.56 72 PHE A CA 1
ATOM 574 C C . PHE A 1 72 ? 19.513 -2.075 -14.271 1.00 92.56 72 PHE A C 1
ATOM 576 O O . PHE A 1 72 ? 20.331 -1.527 -14.990 1.00 92.56 72 PHE A O 1
ATOM 583 N N . SER A 1 73 ? 19.485 -3.406 -14.152 1.00 93.12 73 SER A N 1
ATOM 584 C CA . SER A 1 73 ? 20.514 -4.257 -14.764 1.00 93.12 73 SER A CA 1
ATOM 585 C C . SER A 1 73 ? 20.359 -4.455 -16.275 1.00 93.12 73 SER A C 1
ATOM 587 O O . SER A 1 73 ? 21.368 -4.635 -16.950 1.00 93.12 73 SER A O 1
ATOM 589 N N . ASN A 1 74 ? 19.132 -4.518 -16.803 1.00 90.56 74 ASN A N 1
ATOM 590 C CA . ASN A 1 74 ? 18.888 -4.877 -18.212 1.00 90.56 74 ASN A CA 1
ATOM 591 C C . ASN A 1 74 ? 18.356 -3.713 -19.054 1.00 90.56 74 ASN A C 1
ATOM 593 O O . ASN A 1 74 ? 18.470 -3.732 -20.279 1.00 90.56 74 ASN A O 1
ATOM 597 N N . PHE A 1 75 ? 17.752 -2.712 -18.413 1.00 89.19 75 PHE A N 1
ATOM 598 C CA . PHE A 1 75 ? 16.992 -1.654 -19.074 1.00 89.19 75 PHE A CA 1
ATOM 599 C C . PHE A 1 75 ? 17.447 -0.239 -18.669 1.00 89.19 75 PHE A C 1
ATOM 601 O O . PHE A 1 75 ? 16.717 0.714 -18.928 1.00 89.19 75 PHE A O 1
ATOM 608 N N . GLU A 1 76 ? 18.654 -0.077 -18.107 1.00 88.62 76 GLU A N 1
ATOM 609 C CA . GLU A 1 76 ? 19.215 1.221 -17.673 1.00 88.62 76 GLU A CA 1
ATOM 610 C C . GLU A 1 76 ? 19.113 2.309 -18.755 1.00 88.62 76 GLU A C 1
ATOM 612 O O . GLU A 1 76 ? 18.670 3.423 -18.497 1.00 88.62 76 GLU A O 1
ATOM 617 N N . GLN A 1 77 ? 19.425 1.958 -20.004 1.00 87.62 77 GLN A N 1
ATOM 618 C CA . GLN A 1 77 ? 19.387 2.875 -21.151 1.00 87.62 77 GLN A CA 1
ATOM 619 C C . GLN A 1 77 ? 17.994 3.451 -21.470 1.00 87.62 77 GLN A C 1
ATOM 621 O O . GLN A 1 77 ? 17.887 4.446 -22.188 1.00 87.62 77 GLN A O 1
ATOM 626 N N . PHE A 1 78 ? 16.924 2.826 -20.969 1.00 90.00 78 PHE A N 1
ATOM 627 C CA . PHE A 1 78 ? 15.548 3.268 -21.198 1.00 90.00 78 PHE A CA 1
ATOM 628 C C . PHE A 1 78 ? 15.040 4.247 -20.142 1.00 90.00 78 PHE A C 1
ATOM 630 O O . PHE A 1 78 ? 13.937 4.771 -20.297 1.00 90.00 78 PHE A O 1
ATOM 637 N N . PHE A 1 79 ? 15.817 4.507 -19.092 1.00 90.94 79 PHE A N 1
ATOM 638 C CA . PHE A 1 79 ? 15.518 5.591 -18.169 1.00 90.94 79 PHE A CA 1
ATOM 639 C C . PHE A 1 79 ? 15.768 6.939 -18.865 1.00 90.94 79 PHE A C 1
ATOM 641 O O . PHE A 1 79 ? 16.703 7.100 -19.662 1.00 90.94 79 PHE A O 1
ATOM 648 N N . ASP A 1 80 ? 14.868 7.890 -18.624 1.00 88.31 80 ASP A N 1
ATOM 649 C CA . ASP A 1 80 ? 14.902 9.222 -19.216 1.00 88.31 80 ASP A CA 1
ATOM 650 C C . ASP A 1 80 ? 15.099 10.281 -18.140 1.00 88.31 80 ASP A C 1
ATOM 652 O O . ASP A 1 80 ? 14.134 10.811 -17.587 1.00 88.31 80 ASP A O 1
ATOM 656 N N . ASP A 1 81 ? 16.360 10.588 -17.840 1.00 85.25 81 ASP A N 1
ATOM 657 C CA . ASP A 1 81 ? 16.697 11.591 -16.830 1.00 85.25 81 ASP A CA 1
ATOM 658 C C . ASP A 1 81 ? 16.115 12.979 -17.193 1.00 85.25 81 ASP A C 1
ATOM 660 O O . ASP A 1 81 ? 15.740 13.736 -16.299 1.00 85.25 81 ASP A O 1
ATOM 664 N N . GLU A 1 82 ? 15.961 13.299 -18.487 1.00 84.75 82 GLU A N 1
ATOM 665 C CA . GLU A 1 82 ? 15.321 14.543 -18.952 1.00 84.75 82 GLU A CA 1
ATOM 666 C C . GLU A 1 82 ? 13.793 14.515 -18.784 1.00 84.75 82 GLU A C 1
ATOM 668 O O . GLU A 1 82 ? 13.182 15.521 -18.420 1.00 84.75 82 GLU 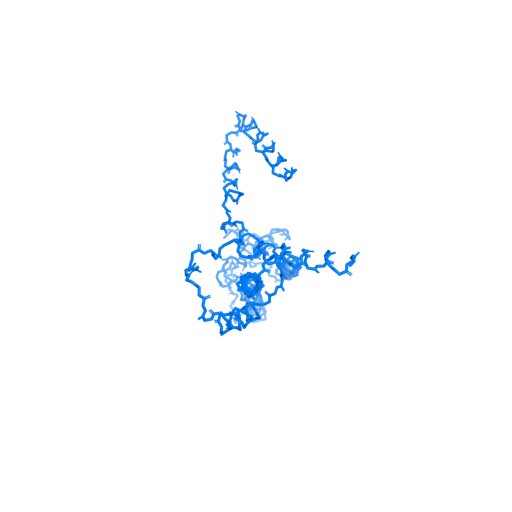A O 1
ATOM 673 N N . GLY A 1 83 ? 13.180 13.346 -18.980 1.00 81.56 83 GLY A N 1
ATOM 674 C CA . GLY A 1 83 ? 11.752 13.089 -18.782 1.00 81.56 83 GLY A CA 1
ATOM 675 C C . GLY A 1 83 ? 11.330 12.932 -17.315 1.00 81.56 83 GLY A C 1
ATOM 676 O O . GLY A 1 83 ? 10.171 12.625 -17.036 1.00 81.56 83 GLY A O 1
ATOM 677 N N . GLY A 1 84 ? 12.250 13.130 -16.364 1.00 84.88 84 GLY A N 1
ATOM 678 C CA . GLY A 1 84 ? 11.995 12.979 -14.929 1.00 84.88 84 GLY A CA 1
ATOM 679 C C . GLY A 1 84 ? 11.979 11.525 -14.445 1.00 84.88 84 GLY A C 1
ATOM 680 O O . GLY A 1 84 ? 11.499 11.251 -13.341 1.00 84.88 84 GLY A O 1
ATOM 681 N N . VAL A 1 85 ? 12.499 10.598 -15.252 1.00 89.69 85 VAL A N 1
ATOM 682 C CA . VAL A 1 85 ? 12.587 9.164 -14.956 1.00 89.69 85 VAL A CA 1
ATOM 683 C C . VAL A 1 85 ? 14.045 8.802 -14.723 1.00 89.69 85 VAL A C 1
ATOM 685 O O . VAL A 1 85 ? 14.748 8.348 -15.622 1.00 89.69 85 VAL A O 1
ATOM 688 N N . TYR A 1 86 ? 14.499 9.015 -13.490 1.00 89.75 86 TYR A N 1
ATOM 689 C CA . TYR A 1 86 ? 15.912 8.904 -13.152 1.00 89.75 86 TYR A CA 1
ATOM 690 C C . TYR A 1 86 ? 16.366 7.452 -13.008 1.00 89.75 86 TYR A C 1
ATOM 692 O O . TYR A 1 86 ? 15.785 6.704 -12.216 1.00 89.75 86 TYR A O 1
ATOM 700 N N . GLY A 1 87 ? 17.424 7.081 -13.732 1.00 88.44 87 GLY A N 1
ATOM 701 C CA . GLY A 1 87 ? 17.984 5.719 -13.745 1.00 88.44 87 GLY A CA 1
ATOM 702 C C . GLY A 1 87 ? 19.471 5.615 -13.416 1.00 88.44 87 GLY A C 1
ATOM 703 O O . GLY A 1 87 ? 19.975 4.509 -13.262 1.00 88.44 87 GLY A O 1
ATOM 704 N N . SER A 1 88 ? 20.166 6.743 -13.255 1.00 88.00 88 SER A N 1
ATOM 705 C CA . SER A 1 88 ? 21.635 6.816 -13.139 1.00 88.00 88 SER A CA 1
ATOM 706 C C . SER A 1 88 ? 22.244 6.171 -11.887 1.00 88.00 88 SER A C 1
ATOM 708 O O . SER A 1 88 ? 23.449 5.954 -11.801 1.00 88.00 88 SER A O 1
ATOM 710 N N . THR A 1 89 ? 21.445 5.886 -10.863 1.00 91.62 89 THR A N 1
ATOM 711 C CA . THR A 1 89 ? 21.884 5.180 -9.653 1.00 91.62 89 THR A CA 1
ATOM 712 C C . THR A 1 89 ? 20.797 4.207 -9.241 1.00 91.62 89 THR A C 1
ATOM 714 O O . THR A 1 89 ? 19.618 4.523 -9.372 1.00 91.62 89 THR A O 1
ATOM 717 N N . PHE A 1 90 ? 21.173 3.070 -8.651 1.00 90.81 90 PHE A N 1
ATOM 718 C CA . PHE A 1 90 ? 20.222 2.066 -8.165 1.00 90.81 90 PHE A CA 1
ATOM 719 C C . PHE A 1 90 ? 19.085 2.665 -7.318 1.00 90.81 90 PHE A C 1
ATOM 721 O O . PHE A 1 90 ? 17.920 2.353 -7.533 1.00 90.81 90 PHE A O 1
ATOM 728 N N . ILE A 1 91 ? 19.406 3.576 -6.392 1.00 92.81 91 ILE A N 1
ATOM 729 C CA . ILE A 1 91 ? 18.407 4.236 -5.537 1.00 92.81 91 ILE A CA 1
ATOM 730 C C . ILE A 1 91 ? 17.421 5.057 -6.375 1.00 92.81 91 ILE A C 1
ATOM 732 O O . ILE A 1 91 ? 16.223 4.991 -6.120 1.00 92.81 91 ILE A O 1
ATOM 736 N N . LEU A 1 92 ? 17.908 5.793 -7.379 1.00 92.81 92 LEU A N 1
ATOM 737 C CA . LEU A 1 92 ? 17.068 6.582 -8.281 1.00 92.81 92 LEU A CA 1
ATOM 738 C C . LEU A 1 92 ? 16.211 5.681 -9.173 1.00 92.81 92 LEU A C 1
ATOM 740 O O . LEU A 1 92 ? 15.021 5.930 -9.313 1.00 92.81 92 LEU A O 1
ATOM 744 N N . ALA A 1 93 ? 16.767 4.586 -9.691 1.00 92.19 93 ALA A N 1
ATOM 745 C CA . ALA A 1 93 ? 16.005 3.613 -10.465 1.00 92.19 93 ALA A CA 1
ATOM 746 C C . ALA A 1 93 ? 14.889 2.972 -9.623 1.00 92.19 93 ALA A C 1
ATOM 748 O O . ALA A 1 93 ? 13.759 2.841 -10.094 1.00 92.19 93 ALA A O 1
ATOM 749 N N . VAL A 1 94 ? 15.166 2.631 -8.358 1.00 93.19 94 VAL A N 1
ATOM 750 C CA . VAL A 1 94 ? 14.168 2.115 -7.408 1.00 93.19 94 VAL A CA 1
ATOM 751 C C . VAL A 1 94 ? 13.083 3.151 -7.128 1.00 93.19 94 VAL A C 1
ATOM 753 O O . VAL A 1 94 ? 11.898 2.833 -7.239 1.00 93.19 94 VAL A O 1
ATOM 756 N N . THR A 1 95 ? 13.448 4.387 -6.781 1.00 93.31 95 THR A N 1
ATOM 757 C CA . THR A 1 95 ? 12.460 5.427 -6.462 1.00 93.31 95 THR A CA 1
ATOM 758 C C . THR A 1 95 ? 11.631 5.813 -7.684 1.00 93.31 95 THR A C 1
ATOM 760 O O . THR A 1 95 ? 10.413 5.934 -7.556 1.00 93.31 95 THR A O 1
ATOM 763 N N . SER A 1 96 ? 12.237 5.918 -8.869 1.00 93.06 96 SER A N 1
ATOM 764 C CA . SER A 1 96 ? 11.539 6.150 -10.140 1.00 93.06 96 SER A CA 1
ATOM 765 C C . SER A 1 96 ? 10.595 4.999 -10.483 1.00 93.06 96 SER A C 1
ATOM 767 O O . SER A 1 96 ? 9.436 5.244 -10.810 1.00 93.06 96 SER A O 1
ATOM 769 N N . THR A 1 97 ? 11.038 3.745 -10.330 1.00 92.88 97 THR A N 1
ATOM 770 C CA . THR A 1 97 ? 10.218 2.553 -10.609 1.00 92.88 97 THR A CA 1
ATOM 771 C C . THR A 1 97 ? 9.002 2.470 -9.691 1.00 92.88 97 THR A C 1
ATOM 773 O O . THR A 1 97 ? 7.894 2.225 -10.157 1.00 92.88 97 THR A O 1
ATOM 776 N N . ILE A 1 98 ? 9.180 2.706 -8.388 1.00 93.12 98 ILE A N 1
ATOM 777 C CA . ILE A 1 98 ? 8.075 2.671 -7.419 1.00 93.12 98 ILE A CA 1
ATOM 778 C C . ILE A 1 98 ? 7.112 3.836 -7.658 1.00 93.12 98 ILE A C 1
ATOM 780 O O . ILE A 1 98 ? 5.899 3.640 -7.676 1.00 93.12 98 ILE A O 1
ATOM 784 N N . ASN A 1 99 ? 7.642 5.047 -7.842 1.00 91.75 99 ASN A N 1
ATOM 785 C CA . ASN A 1 99 ? 6.831 6.246 -8.004 1.00 91.75 99 ASN A CA 1
ATOM 786 C C . ASN A 1 99 ? 6.032 6.200 -9.310 1.00 91.75 99 ASN A C 1
ATOM 788 O O . ASN A 1 99 ? 4.812 6.306 -9.288 1.00 91.75 99 ASN A O 1
ATOM 792 N N . LEU A 1 100 ? 6.702 6.013 -10.444 1.00 91.75 100 LEU A N 1
ATOM 793 C CA . LEU A 1 100 ? 6.071 6.095 -11.759 1.00 91.75 100 LEU A CA 1
ATOM 794 C C . LEU A 1 100 ? 5.394 4.783 -12.147 1.00 91.75 100 LEU A C 1
ATOM 796 O O . LEU A 1 100 ? 4.307 4.807 -12.709 1.00 91.75 100 LEU A O 1
ATOM 800 N N . GLY A 1 101 ? 5.972 3.637 -11.781 1.00 89.94 101 GLY A N 1
ATOM 801 C CA . GLY A 1 101 ? 5.391 2.338 -12.102 1.00 89.94 101 GLY A CA 1
ATOM 802 C C . GLY A 1 101 ? 4.044 2.089 -11.421 1.00 89.94 101 GLY A C 1
ATOM 803 O O . GLY A 1 101 ? 3.151 1.529 -12.045 1.00 89.94 101 GLY A O 1
ATOM 804 N N . LEU A 1 102 ? 3.856 2.513 -10.167 1.00 91.44 102 LEU A N 1
ATOM 805 C CA . LEU A 1 102 ? 2.575 2.322 -9.468 1.00 91.44 102 LEU A CA 1
ATOM 806 C C . LEU A 1 102 ? 1.553 3.437 -9.717 1.00 91.44 102 LEU A C 1
ATOM 808 O O . LEU A 1 102 ? 0.363 3.223 -9.503 1.00 91.44 102 LEU A O 1
ATOM 812 N N . ARG A 1 103 ? 2.001 4.649 -10.071 1.00 90.06 103 ARG A N 1
ATOM 813 C CA . ARG A 1 103 ? 1.106 5.810 -10.233 1.00 90.06 103 ARG A CA 1
ATOM 814 C C . ARG A 1 103 ? 0.638 6.008 -11.667 1.00 90.06 103 ARG A C 1
ATOM 816 O O . ARG A 1 103 ? -0.417 6.611 -11.859 1.00 90.06 103 ARG A O 1
ATOM 823 N N . ASN A 1 104 ? 1.407 5.551 -12.652 1.00 88.00 104 ASN A N 1
ATOM 824 C CA . ASN A 1 104 ? 1.013 5.644 -14.052 1.00 88.00 104 ASN A CA 1
ATOM 825 C C . ASN A 1 104 ? -0.001 4.550 -14.392 1.00 88.00 104 ASN A C 1
ATOM 827 O O . ASN A 1 104 ? 0.155 3.397 -13.998 1.00 88.00 104 ASN A O 1
ATOM 831 N N . GLY A 1 105 ? -1.029 4.918 -15.159 1.00 80.69 105 GLY A N 1
ATOM 832 C CA . GLY A 1 105 ? -2.151 4.035 -15.479 1.00 80.69 105 GLY A CA 1
ATOM 833 C C . GLY A 1 105 ? -1.779 2.774 -16.268 1.00 80.69 105 GLY A C 1
ATOM 834 O O . GLY A 1 105 ? -2.452 1.767 -16.084 1.00 80.69 105 GLY A O 1
ATOM 835 N N . GLY A 1 106 ? -0.730 2.795 -17.104 1.00 85.06 106 GLY A N 1
ATOM 836 C CA . GLY A 1 106 ? -0.207 1.623 -17.828 1.00 85.06 106 GLY A CA 1
ATOM 837 C C . GLY A 1 106 ? 1.047 0.996 -17.206 1.00 85.06 106 GLY A C 1
ATOM 838 O O . GLY A 1 106 ? 1.648 0.093 -17.785 1.00 85.06 106 GLY A O 1
ATOM 839 N N . GLY A 1 107 ? 1.443 1.428 -16.007 1.00 90.00 107 GLY A N 1
ATOM 840 C CA . GLY A 1 107 ? 2.594 0.891 -15.288 1.00 90.00 107 GLY A CA 1
ATOM 841 C C . GLY A 1 107 ? 3.940 1.510 -15.679 1.00 90.00 107 GLY A C 1
ATOM 842 O O . GLY A 1 107 ? 4.024 2.635 -16.170 1.00 90.00 107 GLY A O 1
ATOM 843 N N . LEU A 1 108 ? 5.025 0.771 -15.425 1.00 89.81 108 LEU A N 1
ATOM 844 C CA . LEU A 1 108 ? 6.401 1.237 -15.646 1.00 89.81 108 LEU A CA 1
ATOM 845 C C . LEU A 1 108 ? 6.721 1.487 -17.130 1.00 89.81 108 LEU A C 1
ATOM 847 O O . LEU A 1 108 ? 7.519 2.370 -17.443 1.00 89.81 108 LEU A O 1
ATOM 851 N N . GLY A 1 109 ? 6.072 0.748 -18.033 1.00 89.06 109 GLY A N 1
ATOM 852 C CA . GLY A 1 109 ? 6.291 0.869 -19.473 1.00 89.06 109 GLY A CA 1
ATOM 853 C C . GLY A 1 109 ? 5.920 2.234 -20.048 1.00 89.06 109 GLY A C 1
ATOM 854 O O . GLY A 1 109 ? 6.594 2.695 -20.963 1.00 89.06 109 GLY A O 1
ATOM 855 N N . ASP A 1 110 ? 4.921 2.904 -19.463 1.00 89.69 110 ASP A N 1
ATOM 856 C CA . ASP A 1 110 ? 4.504 4.260 -19.849 1.00 89.69 110 ASP A CA 1
ATOM 857 C C . ASP A 1 110 ? 5.508 5.336 -19.413 1.00 89.69 110 ASP A C 1
ATOM 859 O O . ASP A 1 110 ? 5.525 6.433 -19.965 1.00 89.69 110 ASP A O 1
ATOM 863 N N . ALA A 1 111 ? 6.306 5.052 -18.379 1.00 88.94 111 ALA A N 1
ATOM 864 C CA . ALA A 1 111 ? 7.263 6.003 -17.822 1.00 88.94 111 ALA A CA 1
ATOM 865 C C . ALA A 1 111 ? 8.596 6.003 -18.579 1.00 88.94 111 ALA A C 1
ATOM 867 O O . ALA A 1 111 ? 9.247 7.032 -18.715 1.00 88.94 111 ALA A O 1
ATOM 868 N N . LEU A 1 112 ? 9.037 4.827 -19.013 1.00 89.81 112 LEU A N 1
ATOM 869 C CA . LEU A 1 112 ? 10.331 4.644 -19.659 1.00 89.81 112 LEU A CA 1
ATOM 870 C C . LEU A 1 112 ? 10.295 5.089 -21.131 1.00 89.81 112 LEU A C 1
ATOM 872 O O . LEU A 1 112 ? 9.235 5.208 -21.744 1.00 89.81 112 LEU A O 1
ATOM 876 N N . LYS A 1 113 ? 11.479 5.276 -21.725 1.00 90.19 113 LYS A N 1
ATOM 877 C CA . LYS A 1 113 ? 11.626 5.611 -23.150 1.00 90.19 113 LYS A CA 1
ATOM 878 C C . LYS A 1 113 ? 10.918 4.598 -24.050 1.00 90.19 113 LYS A C 1
ATOM 880 O O . LYS A 1 113 ? 10.795 3.415 -23.716 1.00 90.19 113 LYS A O 1
ATOM 885 N N . GLN A 1 114 ? 10.517 5.087 -25.225 1.00 86.94 114 GLN A N 1
ATOM 886 C CA . GLN A 1 114 ? 9.819 4.310 -26.241 1.00 86.94 114 GLN A CA 1
ATOM 887 C C . GLN A 1 114 ? 10.581 3.030 -26.613 1.00 86.94 114 GLN A C 1
ATOM 889 O O . GLN A 1 114 ? 11.814 2.997 -26.643 1.00 86.94 114 GLN A O 1
ATOM 894 N N . TYR A 1 115 ? 9.821 1.971 -26.900 1.00 87.12 115 TYR A N 1
ATOM 895 C CA . TYR A 1 115 ? 10.356 0.660 -27.251 1.00 87.12 115 TYR A CA 1
ATOM 896 C C . TYR A 1 115 ? 11.330 0.728 -28.442 1.00 87.12 115 TYR A C 1
ATOM 898 O O . TYR A 1 115 ? 11.090 1.486 -29.388 1.00 87.12 115 TYR A O 1
ATOM 906 N N . PRO A 1 116 ? 12.400 -0.092 -28.436 1.00 86.31 116 PRO A N 1
ATOM 907 C CA . PRO A 1 116 ? 13.302 -0.197 -29.579 1.00 86.31 116 PRO A CA 1
ATOM 908 C C . PRO A 1 116 ? 12.555 -0.734 -30.808 1.00 86.31 116 PRO A C 1
ATOM 910 O O . PRO A 1 116 ? 11.515 -1.381 -30.679 1.00 86.31 116 PRO A O 1
ATOM 913 N N . SER A 1 117 ? 13.071 -0.494 -32.016 1.00 86.69 117 SER A N 1
ATOM 914 C CA . SER A 1 117 ? 12.416 -1.019 -33.218 1.00 86.69 117 SER A CA 1
ATOM 915 C C . SER A 1 117 ? 12.466 -2.558 -33.245 1.00 86.69 117 SER A C 1
ATOM 917 O O . SER A 1 117 ? 13.538 -3.131 -33.005 1.00 86.69 117 SER A O 1
ATOM 919 N N . PRO A 1 118 ? 11.349 -3.244 -33.569 1.00 87.00 118 PRO A N 1
ATOM 920 C CA . PRO A 1 118 ? 11.295 -4.709 -33.586 1.00 87.00 118 PRO A CA 1
ATOM 921 C C . PRO A 1 118 ? 12.316 -5.341 -34.538 1.00 87.00 118 PRO A C 1
ATOM 923 O O . PRO A 1 118 ? 12.838 -6.418 -34.258 1.00 87.00 118 PRO A O 1
ATOM 926 N N . ASP A 1 119 ? 12.630 -4.646 -35.632 1.00 86.38 119 ASP A N 1
ATOM 927 C CA . ASP A 1 119 ? 13.493 -5.151 -36.701 1.00 86.38 119 ASP A CA 1
ATOM 928 C C . ASP A 1 119 ? 14.985 -5.102 -36.348 1.00 86.38 119 ASP A C 1
ATOM 930 O O . ASP A 1 119 ? 15.757 -5.932 -36.823 1.00 86.38 119 ASP A O 1
ATOM 934 N N . SER A 1 120 ? 15.413 -4.142 -35.518 1.00 85.69 120 SER A N 1
ATOM 935 C CA . SER A 1 120 ? 16.834 -3.980 -35.177 1.00 85.69 120 SER A CA 1
ATOM 936 C C . SER A 1 120 ? 17.240 -4.780 -33.942 1.00 85.69 120 SER A C 1
ATOM 938 O O . SER A 1 120 ? 18.340 -5.328 -33.892 1.00 85.69 120 SER A O 1
ATOM 940 N N . GLN A 1 121 ? 16.361 -4.854 -32.937 1.00 86.12 121 GLN A N 1
ATOM 941 C CA . GLN A 1 121 ? 16.657 -5.462 -31.639 1.00 86.12 121 GLN A CA 1
ATOM 942 C C . GLN A 1 121 ? 15.457 -6.249 -31.103 1.00 86.12 121 GLN A C 1
ATOM 944 O O . GLN A 1 121 ? 14.926 -5.968 -30.026 1.00 86.12 121 GLN A O 1
ATOM 949 N N . ALA A 1 122 ? 15.052 -7.283 -31.845 1.00 89.12 122 ALA A N 1
ATOM 950 C CA . ALA A 1 122 ? 13.890 -8.111 -31.518 1.00 89.12 122 ALA A CA 1
ATOM 951 C C . ALA A 1 122 ? 13.922 -8.679 -30.085 1.00 89.12 122 ALA A C 1
ATOM 953 O O . ALA A 1 122 ? 12.908 -8.666 -29.390 1.00 89.12 122 ALA A O 1
ATOM 954 N N . GLN A 1 123 ? 15.082 -9.153 -29.612 1.00 88.56 123 GLN A N 1
ATOM 955 C CA . GLN A 1 123 ? 15.203 -9.741 -28.270 1.00 88.56 123 GLN A CA 1
ATOM 956 C C . GLN A 1 123 ? 14.933 -8.719 -27.157 1.00 88.56 123 GLN A C 1
ATOM 958 O O . GLN A 1 123 ? 14.202 -9.018 -26.214 1.00 88.56 123 GLN A O 1
ATOM 963 N N . LEU A 1 124 ? 15.478 -7.506 -27.285 1.00 90.31 124 LEU A N 1
ATOM 964 C CA . LEU A 1 124 ? 15.290 -6.438 -26.305 1.00 90.31 124 LEU A CA 1
ATOM 965 C C . LEU A 1 124 ? 13.853 -5.907 -26.330 1.00 90.31 124 LEU A C 1
ATOM 967 O O . LEU A 1 124 ? 13.282 -5.650 -25.273 1.00 90.31 124 LEU A O 1
ATOM 971 N N . TYR A 1 125 ? 13.254 -5.811 -27.523 1.00 91.44 125 TYR A N 1
ATOM 972 C CA . TYR A 1 125 ? 11.853 -5.430 -27.699 1.00 91.44 125 TYR A CA 1
ATOM 973 C C . TYR A 1 125 ? 10.910 -6.378 -26.949 1.00 91.44 125 TYR A C 1
ATOM 975 O O . TYR A 1 125 ? 10.150 -5.939 -26.087 1.00 91.44 125 TYR A O 1
ATOM 983 N N . TRP A 1 126 ? 10.992 -7.683 -27.226 1.00 91.44 126 TRP A N 1
ATOM 984 C CA . TRP A 1 126 ? 10.117 -8.670 -26.589 1.00 91.44 126 TRP A CA 1
ATOM 985 C C . TRP A 1 126 ? 10.403 -8.825 -25.096 1.00 91.44 126 TRP A C 1
ATOM 987 O O . TRP A 1 126 ? 9.465 -8.923 -24.307 1.00 91.44 126 TRP A O 1
ATOM 997 N N . GLY A 1 127 ? 11.677 -8.793 -24.693 1.00 92.50 127 GLY A N 1
ATOM 998 C CA . GLY A 1 127 ? 12.059 -8.823 -23.281 1.00 92.50 127 GLY A CA 1
ATOM 999 C C . GLY A 1 127 ? 11.455 -7.656 -22.502 1.00 92.50 127 GLY A C 1
ATOM 1000 O O . GLY A 1 127 ? 10.881 -7.859 -21.432 1.00 92.50 127 GLY A O 1
ATOM 1001 N N . ARG A 1 128 ? 11.508 -6.446 -23.069 1.00 92.25 128 ARG A N 1
ATOM 1002 C CA . ARG A 1 128 ? 10.903 -5.255 -22.470 1.00 92.25 128 ARG A CA 1
ATOM 1003 C C . ARG A 1 128 ? 9.374 -5.318 -22.462 1.00 92.25 128 ARG A C 1
ATOM 1005 O O . ARG A 1 128 ? 8.767 -4.995 -21.448 1.00 92.25 128 ARG A O 1
ATOM 1012 N N . TYR A 1 129 ? 8.761 -5.779 -23.550 1.00 92.19 129 TYR A N 1
ATOM 1013 C CA . TYR A 1 129 ? 7.308 -5.935 -23.652 1.00 92.19 129 TYR A CA 1
ATOM 1014 C C . TYR A 1 129 ? 6.749 -6.848 -22.554 1.00 92.19 129 TYR A C 1
ATOM 1016 O O . TYR A 1 129 ? 5.827 -6.464 -21.836 1.00 92.19 129 TYR A O 1
ATOM 1024 N N . PHE A 1 130 ? 7.325 -8.045 -22.385 1.00 93.88 130 PHE A N 1
ATOM 1025 C CA . PHE A 1 130 ? 6.873 -8.968 -21.344 1.00 93.88 130 PHE A CA 1
ATOM 1026 C C . PHE A 1 130 ? 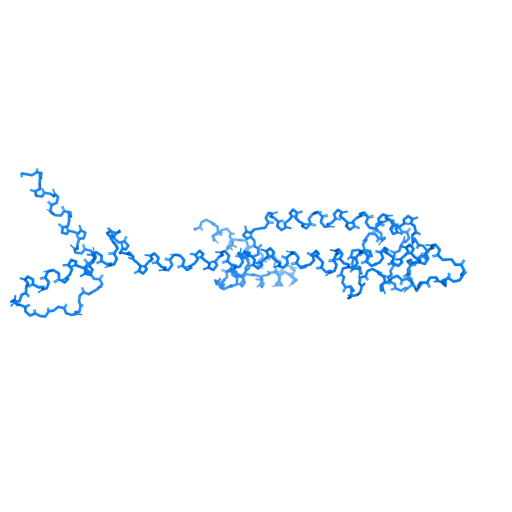7.133 -8.423 -19.944 1.00 93.88 130 PHE A C 1
ATOM 1028 O O . PHE A 1 130 ? 6.281 -8.587 -19.080 1.00 93.88 130 PHE A O 1
ATOM 1035 N N . PHE A 1 131 ? 8.265 -7.753 -19.731 1.00 94.50 131 PHE A N 1
ATOM 1036 C CA . PHE A 1 131 ? 8.592 -7.132 -18.452 1.00 94.50 131 PHE A CA 1
ATOM 1037 C C . PHE A 1 131 ? 7.564 -6.066 -18.036 1.00 94.50 131 PHE A C 1
ATOM 1039 O O . PHE A 1 131 ? 7.050 -6.112 -16.916 1.00 94.50 131 PHE A O 1
ATOM 1046 N N . ASP A 1 132 ? 7.210 -5.152 -18.943 1.00 94.06 132 ASP A N 1
ATOM 1047 C CA . ASP A 1 132 ? 6.213 -4.110 -18.675 1.00 94.06 132 ASP A CA 1
ATOM 1048 C C . ASP A 1 132 ? 4.815 -4.722 -18.474 1.00 94.06 132 ASP A C 1
ATOM 1050 O O . ASP A 1 132 ? 4.080 -4.337 -17.561 1.00 94.06 132 ASP A O 1
ATOM 1054 N N . PHE A 1 133 ? 4.470 -5.742 -19.266 1.00 94.06 133 PHE A N 1
ATOM 1055 C CA . PHE A 1 133 ? 3.192 -6.446 -19.171 1.00 94.06 133 PHE A CA 1
ATOM 1056 C C . PHE A 1 133 ? 3.027 -7.206 -17.847 1.00 94.06 133 PHE A C 1
ATOM 1058 O O . PHE A 1 133 ? 1.981 -7.111 -17.197 1.00 94.06 133 PHE A O 1
ATOM 1065 N N . THR A 1 134 ? 4.054 -7.939 -17.403 1.00 95.12 134 THR A N 1
ATOM 1066 C CA . THR A 1 134 ? 4.006 -8.657 -16.123 1.00 95.12 134 THR A CA 1
ATOM 1067 C C . THR A 1 134 ? 3.991 -7.691 -14.947 1.00 95.12 134 THR A C 1
ATOM 1069 O O . THR A 1 134 ? 3.261 -7.927 -13.984 1.00 95.12 134 THR A O 1
ATOM 1072 N N . PHE A 1 135 ? 4.726 -6.578 -15.031 1.00 95.00 135 PHE A N 1
ATOM 1073 C CA . PHE A 1 135 ? 4.678 -5.524 -14.022 1.00 95.00 135 PHE A CA 1
ATOM 1074 C C . PHE A 1 135 ? 3.269 -4.924 -13.900 1.00 95.00 135 PHE A C 1
ATOM 1076 O O . PHE A 1 135 ? 2.748 -4.783 -12.790 1.00 95.00 135 PHE A O 1
ATOM 1083 N N . PHE A 1 136 ? 2.621 -4.616 -15.028 1.00 94.94 136 PHE A N 1
ATOM 1084 C CA . PHE A 1 136 ? 1.265 -4.071 -15.055 1.00 94.94 136 PHE A CA 1
ATOM 1085 C C . PHE A 1 136 ? 0.244 -5.022 -14.412 1.00 94.94 136 PHE A C 1
ATOM 1087 O O . PHE A 1 136 ? -0.486 -4.622 -13.503 1.00 94.94 136 PHE A O 1
ATOM 1094 N N . ILE A 1 137 ? 0.231 -6.298 -14.808 1.00 95.50 137 ILE A N 1
ATOM 1095 C CA . ILE A 1 137 ? -0.706 -7.280 -14.242 1.00 95.50 137 ILE A CA 1
ATOM 1096 C C . ILE A 1 137 ? -0.464 -7.482 -12.745 1.00 95.50 137 ILE A C 1
ATOM 1098 O O . ILE A 1 137 ? -1.414 -7.482 -11.965 1.00 95.50 137 ILE A O 1
ATOM 1102 N N . ILE A 1 138 ? 0.791 -7.664 -12.330 1.00 95.38 138 ILE A N 1
ATOM 1103 C CA . ILE A 1 138 ? 1.099 -8.021 -10.943 1.00 95.38 138 ILE A CA 1
ATOM 1104 C C . ILE A 1 138 ? 0.864 -6.835 -10.005 1.00 95.38 138 ILE A C 1
ATOM 1106 O O . ILE A 1 138 ? 0.213 -7.011 -8.979 1.00 95.38 138 ILE A O 1
ATOM 1110 N N . PHE A 1 139 ? 1.358 -5.637 -10.330 1.00 95.06 139 PHE A N 1
ATOM 1111 C CA . PHE A 1 139 ? 1.315 -4.506 -9.398 1.00 95.06 139 PHE A CA 1
ATOM 1112 C C . PHE A 1 139 ? 0.122 -3.575 -9.597 1.00 95.06 139 PHE A C 1
ATOM 1114 O O . PHE A 1 139 ? -0.515 -3.195 -8.619 1.00 95.06 139 PHE A O 1
ATOM 1121 N N . ASN A 1 140 ? -0.208 -3.213 -10.836 1.00 93.12 140 ASN A N 1
ATOM 1122 C CA . ASN A 1 140 ? -1.282 -2.247 -11.079 1.00 93.12 140 ASN A CA 1
ATOM 1123 C C . ASN A 1 140 ? -2.669 -2.893 -10.988 1.00 93.12 140 ASN A C 1
ATOM 1125 O O . ASN A 1 140 ? -3.605 -2.275 -10.485 1.00 93.12 140 ASN A O 1
ATOM 1129 N N . ILE A 1 141 ? -2.802 -4.148 -11.424 1.00 94.19 141 ILE A N 1
ATOM 1130 C CA . ILE A 1 141 ? -4.075 -4.875 -11.364 1.00 94.19 141 ILE A CA 1
ATOM 1131 C C . ILE A 1 141 ? -4.164 -5.704 -10.083 1.00 94.19 141 ILE A C 1
ATOM 1133 O O . ILE A 1 141 ? -4.939 -5.374 -9.190 1.00 94.19 141 ILE A O 1
ATOM 1137 N N . LEU A 1 142 ? -3.361 -6.761 -9.958 1.00 96.00 142 LEU A N 1
ATOM 1138 C CA . LEU A 1 142 ? -3.509 -7.746 -8.887 1.00 96.00 142 LEU A CA 1
ATOM 1139 C C . LEU A 1 142 ? -3.211 -7.143 -7.508 1.00 96.00 142 LEU A C 1
ATOM 1141 O O . LEU A 1 142 ? -4.038 -7.240 -6.608 1.00 96.00 142 LEU A O 1
ATOM 1145 N N . PHE A 1 143 ? -2.053 -6.511 -7.319 1.00 95.12 143 PHE A N 1
ATOM 1146 C CA . PHE A 1 143 ? -1.618 -6.046 -5.999 1.00 95.12 143 PHE A CA 1
ATOM 1147 C C . PHE A 1 143 ? -2.551 -4.980 -5.411 1.00 95.12 143 PHE A C 1
ATOM 1149 O O . PHE A 1 143 ? -3.001 -5.117 -4.272 1.00 95.12 143 PHE A O 1
ATOM 1156 N N . ILE A 1 144 ? -2.901 -3.957 -6.198 1.00 93.12 144 ILE A N 1
ATOM 1157 C CA . ILE A 1 144 ? -3.843 -2.913 -5.774 1.00 93.12 144 ILE A CA 1
ATOM 1158 C C . ILE A 1 144 ? -5.230 -3.514 -5.477 1.00 93.12 144 ILE A C 1
ATOM 1160 O O . ILE A 1 144 ? -5.826 -3.189 -4.449 1.00 93.12 144 ILE A O 1
ATOM 1164 N N . GLN A 1 145 ? -5.731 -4.434 -6.312 1.00 95.00 145 GLN A N 1
ATOM 1165 C CA . GLN A 1 145 ? -7.029 -5.082 -6.078 1.00 95.00 145 GLN A CA 1
ATOM 1166 C C . GLN A 1 145 ? -7.036 -5.972 -4.833 1.00 95.00 145 GLN A C 1
ATOM 1168 O O . GLN A 1 145 ? -8.033 -5.982 -4.115 1.00 95.00 145 GLN A O 1
ATOM 1173 N N . ILE A 1 146 ? -5.941 -6.673 -4.525 1.00 95.62 146 ILE A N 1
ATOM 1174 C CA . ILE A 1 146 ? -5.840 -7.464 -3.291 1.00 95.62 146 ILE A CA 1
ATOM 1175 C C . ILE A 1 146 ? -5.834 -6.557 -2.055 1.00 95.62 146 ILE A C 1
ATOM 1177 O O . ILE A 1 146 ? -6.515 -6.876 -1.083 1.00 95.62 146 ILE A O 1
ATOM 1181 N N . ILE A 1 147 ? -5.131 -5.417 -2.078 1.00 94.56 147 ILE A N 1
ATOM 1182 C CA . ILE A 1 147 ? -5.173 -4.448 -0.965 1.00 94.56 147 ILE A CA 1
ATOM 1183 C C . ILE A 1 147 ? -6.611 -3.990 -0.712 1.00 94.56 147 ILE A C 1
ATOM 1185 O O . ILE A 1 147 ? -7.073 -4.019 0.430 1.00 94.56 147 ILE A O 1
ATOM 1189 N N . PHE A 1 148 ? -7.331 -3.604 -1.768 1.00 93.38 148 PHE A N 1
ATOM 1190 C CA . PHE A 1 148 ? -8.735 -3.223 -1.640 1.00 93.38 148 PHE A CA 1
ATOM 1191 C C . PHE A 1 148 ? -9.615 -4.387 -1.183 1.00 93.38 148 PHE A C 1
ATOM 1193 O O . PHE A 1 148 ? -10.500 -4.163 -0.366 1.00 93.38 148 PHE A O 1
ATOM 1200 N N . GLY A 1 149 ? -9.346 -5.612 -1.640 1.00 94.69 149 GLY A N 1
ATOM 1201 C CA . GLY A 1 149 ? -10.019 -6.826 -1.179 1.00 94.69 149 GLY A CA 1
ATOM 1202 C C . GLY A 1 149 ? -9.887 -7.022 0.331 1.00 94.69 149 GLY A C 1
ATOM 1203 O O . GLY A 1 149 ? -10.897 -7.094 1.017 1.00 94.69 149 GLY A O 1
ATOM 1204 N N . ILE A 1 150 ? -8.664 -6.971 0.873 1.00 93.69 150 ILE A N 1
ATOM 1205 C CA . ILE A 1 150 ? -8.411 -7.113 2.320 1.00 93.69 150 ILE A CA 1
ATOM 1206 C C . ILE A 1 150 ? -9.152 -6.036 3.126 1.00 93.69 150 ILE A C 1
ATOM 1208 O O . ILE A 1 150 ? -9.694 -6.320 4.192 1.00 93.69 150 ILE A O 1
ATOM 1212 N N . ILE A 1 151 ? -9.170 -4.795 2.630 1.00 93.31 151 ILE A N 1
ATOM 1213 C CA . ILE A 1 151 ? -9.888 -3.690 3.279 1.00 93.31 151 ILE A CA 1
ATOM 1214 C C . ILE A 1 151 ? -11.410 -3.898 3.187 1.00 93.31 151 ILE A C 1
ATOM 1216 O O . ILE A 1 151 ? -12.128 -3.621 4.140 1.00 93.31 151 ILE A O 1
ATOM 1220 N N . LEU A 1 152 ? -11.941 -4.380 2.064 1.00 93.50 152 LEU A N 1
ATOM 1221 C CA . LEU A 1 152 ? -13.374 -4.657 1.927 1.00 93.50 152 LEU A CA 1
ATOM 1222 C C . LEU A 1 152 ? -13.818 -5.821 2.814 1.00 93.50 152 LEU A C 1
ATOM 1224 O O . LEU A 1 152 ? -14.881 -5.735 3.429 1.00 93.50 152 LEU A O 1
ATOM 1228 N N . ASP A 1 153 ? -12.988 -6.853 2.937 1.00 93.62 153 ASP A N 1
ATOM 1229 C CA . ASP A 1 153 ? -13.243 -7.986 3.821 1.00 93.62 153 ASP A CA 1
ATOM 1230 C C . ASP A 1 153 ? -13.316 -7.525 5.285 1.00 93.62 153 ASP A C 1
ATOM 1232 O O . ASP A 1 153 ? -14.248 -7.896 5.998 1.00 93.62 153 ASP A O 1
ATOM 1236 N N . THR A 1 154 ? -12.429 -6.617 5.726 1.00 91.75 154 THR A N 1
ATOM 1237 C CA . THR A 1 154 ? -12.512 -6.046 7.087 1.00 91.75 154 THR A CA 1
ATOM 1238 C C . THR A 1 154 ? -13.772 -5.215 7.302 1.00 91.75 154 THR A C 1
ATOM 1240 O O . THR A 1 154 ? -14.374 -5.258 8.378 1.00 91.75 154 THR A O 1
ATOM 1243 N N . PHE A 1 155 ? -14.185 -4.435 6.298 1.00 90.00 155 PHE A N 1
ATOM 1244 C CA . PHE A 1 155 ? -15.441 -3.690 6.351 1.00 90.00 155 PHE A CA 1
ATOM 1245 C C . PHE A 1 155 ? -16.647 -4.634 6.454 1.00 90.00 155 PHE A C 1
ATOM 1247 O O . PHE A 1 155 ? -17.609 -4.304 7.153 1.00 90.00 155 PHE A O 1
ATOM 1254 N N . GLY A 1 156 ? -16.588 -5.796 5.796 1.00 92.19 156 GLY A N 1
ATOM 1255 C CA . GLY A 1 156 ? -17.570 -6.873 5.919 1.00 92.19 156 GLY A CA 1
ATOM 1256 C C . GLY A 1 156 ? -17.632 -7.442 7.338 1.00 92.19 156 GLY A C 1
ATOM 1257 O O . GLY A 1 156 ? -18.689 -7.401 7.963 1.00 92.19 156 GLY A O 1
ATOM 1258 N N . GLU A 1 157 ? -16.493 -7.866 7.890 1.00 92.38 157 GLU A N 1
ATOM 1259 C CA . GLU A 1 157 ? -16.403 -8.448 9.240 1.00 92.38 157 GLU A CA 1
ATOM 1260 C C . GLU A 1 157 ? -16.950 -7.507 10.326 1.00 92.38 157 GLU A C 1
ATOM 1262 O O . GLU A 1 157 ? -17.756 -7.910 11.167 1.00 92.38 157 GLU A O 1
ATOM 1267 N N . LEU A 1 158 ? -16.576 -6.223 10.287 1.00 89.38 158 LEU A N 1
ATOM 1268 C CA . LEU A 1 158 ? -17.058 -5.233 11.258 1.00 89.38 158 LEU A CA 1
ATOM 1269 C C . LEU A 1 158 ? -18.562 -4.970 11.143 1.00 89.38 158 LEU A C 1
ATOM 1271 O O . LEU A 1 158 ? -19.221 -4.639 12.135 1.00 89.38 158 LEU A O 1
ATOM 1275 N N . ARG A 1 159 ? -19.121 -5.087 9.935 1.00 90.56 159 A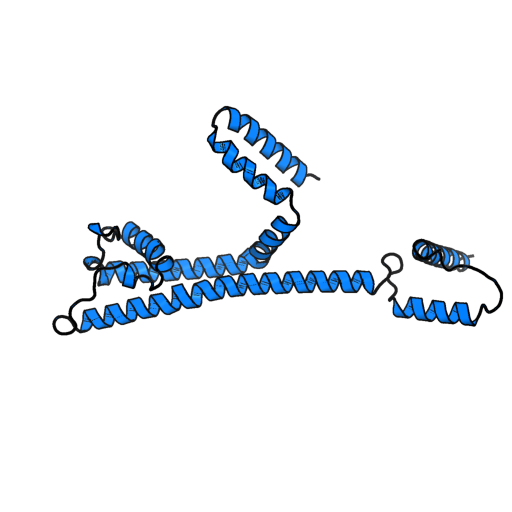RG A N 1
ATOM 1276 C CA . ARG A 1 159 ? -20.563 -4.970 9.721 1.00 90.56 159 ARG A CA 1
ATOM 1277 C C . ARG A 1 159 ? -21.293 -6.162 10.331 1.00 90.56 159 ARG A C 1
ATOM 1279 O O . ARG A 1 159 ? -22.304 -5.948 11.002 1.00 90.56 159 ARG A O 1
ATOM 1286 N N . ASP A 1 160 ? -20.775 -7.368 10.136 1.00 95.00 160 ASP A N 1
ATOM 1287 C CA . ASP A 1 160 ? -21.371 -8.597 10.658 1.00 95.00 160 ASP A CA 1
ATOM 1288 C C . ASP A 1 160 ? -21.303 -8.647 12.191 1.00 95.00 160 ASP A C 1
ATOM 1290 O O . ASP A 1 160 ? -22.307 -8.950 12.838 1.00 95.00 160 ASP A O 1
ATOM 1294 N N . GLU A 1 161 ? -20.179 -8.240 12.795 1.00 92.00 161 GLU A N 1
ATOM 1295 C CA . GLU A 1 161 ? -20.040 -8.114 14.254 1.00 92.00 161 GLU A CA 1
ATOM 1296 C C . GLU A 1 161 ? -21.073 -7.132 14.826 1.00 92.00 161 GLU A C 1
ATOM 1298 O O . GLU A 1 161 ? -21.780 -7.431 15.793 1.00 92.00 161 GLU A O 1
ATOM 1303 N N . ARG A 1 162 ? -21.236 -5.967 14.185 1.00 88.94 162 ARG A N 1
ATOM 1304 C CA . ARG A 1 162 ? -22.230 -4.972 14.604 1.00 88.94 162 ARG A CA 1
ATOM 1305 C C . ARG A 1 162 ? -23.653 -5.520 14.511 1.00 88.94 162 ARG A C 1
ATOM 1307 O O . ARG A 1 162 ? -24.457 -5.271 15.408 1.00 88.94 162 ARG A O 1
ATOM 1314 N N . GLN A 1 163 ? -23.975 -6.253 13.447 1.00 93.44 163 GLN A N 1
ATOM 1315 C CA . GLN A 1 163 ? -25.290 -6.874 13.279 1.00 93.44 163 GLN A CA 1
ATOM 1316 C C . GLN A 1 163 ? -25.541 -7.981 14.309 1.00 93.44 163 GLN A C 1
ATOM 1318 O O . GLN A 1 163 ? -26.653 -8.081 14.828 1.00 93.44 163 GLN A O 1
ATOM 1323 N N . ALA A 1 164 ? -24.521 -8.768 14.652 1.00 92.94 164 ALA A N 1
ATOM 1324 C CA . ALA A 1 164 ? -24.612 -9.787 15.691 1.00 92.94 164 ALA A CA 1
ATOM 1325 C C . ALA A 1 164 ? -24.896 -9.171 17.070 1.00 92.94 164 ALA A C 1
ATOM 1327 O O . ALA A 1 164 ? -25.808 -9.627 17.759 1.00 92.94 164 ALA A O 1
ATOM 1328 N N . LEU A 1 165 ? -24.197 -8.087 17.430 1.00 88.38 165 LEU A N 1
ATOM 1329 C CA . LEU A 1 165 ? -24.431 -7.361 18.684 1.00 88.38 165 LEU A CA 1
ATOM 1330 C C . LEU A 1 165 ? -25.846 -6.777 18.759 1.00 88.38 165 LEU A C 1
ATOM 1332 O O . LEU A 1 165 ? -26.519 -6.916 19.778 1.00 88.38 165 LEU A O 1
ATOM 1336 N N . VAL A 1 166 ? -26.327 -6.148 17.681 1.00 89.94 166 VAL A N 1
ATOM 1337 C CA . VAL A 1 166 ? -27.698 -5.611 17.632 1.00 89.94 166 VAL A CA 1
ATOM 1338 C C . VAL A 1 166 ? -28.720 -6.735 17.795 1.00 89.94 166 VAL A C 1
ATOM 1340 O O . VAL A 1 166 ? -29.643 -6.611 18.597 1.00 89.94 166 VAL A O 1
ATOM 1343 N N . LYS A 1 167 ? -28.518 -7.865 17.112 1.00 89.50 167 LYS A N 1
ATOM 1344 C CA . LYS A 1 167 ? -29.396 -9.032 17.223 1.00 89.50 167 LYS A CA 1
ATOM 1345 C C . LYS A 1 167 ? -29.410 -9.623 18.634 1.00 89.50 167 LYS A C 1
ATOM 1347 O O . LYS A 1 167 ? -30.458 -10.071 19.087 1.00 89.50 167 LYS A O 1
ATOM 1352 N N . GLU A 1 168 ? -28.280 -9.626 19.337 1.00 87.19 168 GLU A N 1
ATOM 1353 C CA . GLU A 1 168 ? -28.213 -10.083 20.728 1.00 87.19 168 GLU A CA 1
ATOM 1354 C C . GLU A 1 168 ? -28.962 -9.138 21.677 1.00 87.19 168 GLU A C 1
ATOM 1356 O O . GLU A 1 168 ? -29.759 -9.599 22.496 1.00 87.19 168 GLU A O 1
ATOM 1361 N N . ILE A 1 169 ? -28.774 -7.823 21.522 1.00 83.50 169 ILE A N 1
ATOM 1362 C CA . ILE A 1 169 ? -29.465 -6.796 22.319 1.00 83.50 169 ILE A CA 1
ATOM 1363 C C . ILE A 1 169 ? -30.983 -6.838 22.088 1.00 83.50 169 ILE A C 1
ATOM 1365 O O . ILE A 1 169 ? -31.758 -6.659 23.026 1.00 83.50 169 ILE A O 1
ATOM 1369 N N . GLU A 1 170 ? -31.424 -7.076 20.852 1.00 84.44 170 GLU A N 1
ATOM 1370 C CA . GLU A 1 170 ? -32.846 -7.200 20.509 1.00 84.44 170 GLU A CA 1
ATOM 1371 C C . GLU A 1 170 ? -33.437 -8.566 20.894 1.00 84.44 170 GLU A C 1
ATOM 1373 O O . GLU A 1 170 ? -34.637 -8.672 21.168 1.00 84.44 170 GLU A O 1
ATOM 1378 N N . GLY A 1 171 ? -32.609 -9.614 20.902 1.00 81.12 171 GLY A N 1
ATOM 1379 C CA . GLY A 1 171 ? -33.017 -10.999 21.124 1.00 81.12 171 GLY A CA 1
ATOM 1380 C C . GLY A 1 171 ? -33.091 -11.418 22.591 1.00 81.12 171 GLY A C 1
ATOM 1381 O O . GLY A 1 171 ? -33.848 -12.336 22.904 1.00 81.12 171 GLY A O 1
ATOM 1382 N N . LYS A 1 172 ? -32.357 -10.758 23.498 1.00 82.81 172 LYS A N 1
ATOM 1383 C CA . LYS A 1 172 ? -32.261 -11.140 24.919 1.00 82.81 172 LYS A CA 1
ATOM 1384 C C . LYS A 1 172 ? -32.428 -9.945 25.854 1.00 82.81 172 LYS A C 1
ATOM 1386 O O . LYS A 1 172 ? -31.933 -8.855 25.585 1.00 82.81 172 LYS A O 1
ATOM 1391 N N . CYS A 1 173 ? -33.070 -10.137 27.013 1.00 79.62 173 CYS A N 1
ATOM 1392 C CA . CYS A 1 173 ? -33.057 -9.088 28.045 1.00 79.62 173 CYS A CA 1
ATOM 1393 C C . CYS A 1 173 ? -31.674 -9.007 28.710 1.00 79.62 173 CYS A C 1
ATOM 1395 O O . CYS A 1 173 ? -31.205 -9.975 29.302 1.00 79.62 173 CYS A O 1
ATOM 1397 N N . PHE A 1 174 ? -31.070 -7.816 28.705 1.00 75.12 174 PHE A N 1
ATOM 1398 C CA . PHE A 1 174 ? -29.744 -7.542 29.280 1.00 75.12 174 PHE A CA 1
ATOM 1399 C C . PHE A 1 174 ? -29.608 -7.885 30.779 1.00 75.12 174 PHE A C 1
ATOM 1401 O O . PHE A 1 174 ? -28.529 -8.240 31.237 1.00 75.12 174 PHE A O 1
ATOM 1408 N N . VAL A 1 175 ? -30.694 -7.792 31.558 1.00 80.06 175 VAL A N 1
ATOM 1409 C CA . VAL A 1 175 ? -30.659 -7.999 33.021 1.00 80.06 175 VAL A CA 1
ATOM 1410 C C . VAL A 1 175 ? -30.800 -9.472 33.405 1.00 80.06 175 VAL A C 1
ATOM 1412 O O . VAL A 1 175 ? -30.099 -9.945 34.293 1.00 80.06 175 VAL A O 1
ATOM 1415 N N . CYS A 1 176 ? -31.727 -10.196 32.774 1.00 80.69 176 CYS A N 1
ATOM 1416 C CA . CYS A 1 176 ? -32.034 -11.586 33.130 1.00 80.69 176 CYS A CA 1
ATOM 1417 C C . CYS A 1 176 ? -31.479 -12.618 32.139 1.00 80.69 176 CYS A C 1
ATOM 1419 O O . CYS A 1 176 ? -31.602 -13.813 32.394 1.00 80.69 176 CYS A O 1
ATOM 1421 N N . SER A 1 177 ? -30.878 -12.167 31.031 1.00 79.00 177 SER A N 1
ATOM 1422 C CA . SER A 1 177 ? -30.286 -12.996 29.972 1.00 79.00 177 SER A CA 1
ATOM 1423 C C . SER A 1 177 ? -31.244 -14.045 29.378 1.00 79.00 177 SER A C 1
ATOM 1425 O O . SER A 1 177 ? -30.819 -15.071 28.861 1.00 79.00 177 SER A O 1
ATOM 1427 N N . GLN A 1 178 ? -32.555 -13.802 29.465 1.00 84.31 178 GLN A N 1
ATOM 1428 C CA . GLN A 1 178 ? -33.584 -14.661 28.874 1.00 84.31 178 GLN A CA 1
ATOM 1429 C C . GLN A 1 178 ? -33.881 -14.216 27.443 1.00 84.31 178 GLN A C 1
ATOM 1431 O O . GLN A 1 178 ? -33.926 -13.009 27.171 1.00 84.31 178 GLN A O 1
ATOM 1436 N N . ASP A 1 179 ? -34.117 -15.185 26.561 1.00 85.81 179 ASP A N 1
ATOM 1437 C CA . ASP A 1 179 ? -34.541 -14.927 25.190 1.00 85.81 179 ASP A CA 1
ATOM 1438 C C . ASP A 1 179 ? -35.932 -14.285 25.159 1.00 85.81 179 ASP A C 1
ATOM 1440 O O . ASP A 1 179 ? -36.823 -14.588 25.960 1.00 85.81 179 ASP A O 1
ATOM 1444 N N . LYS A 1 180 ? -36.129 -13.386 24.195 1.00 80.25 180 LYS A N 1
ATOM 1445 C CA . LYS A 1 180 ? -37.379 -12.648 23.997 1.00 80.25 180 LYS A CA 1
ATOM 1446 C C . LYS A 1 180 ? -38.588 -13.583 23.870 1.00 80.25 180 LYS A C 1
ATOM 1448 O O . LYS A 1 180 ? -39.628 -13.311 24.465 1.00 80.25 180 LYS A O 1
ATOM 1453 N N . ASN A 1 181 ? -38.424 -14.712 23.180 1.00 82.56 181 ASN A N 1
ATOM 1454 C CA . ASN A 1 181 ? -39.483 -15.706 22.976 1.00 82.56 181 ASN A CA 1
ATOM 1455 C C . ASN A 1 181 ? -39.944 -16.357 24.292 1.00 82.56 181 ASN A C 1
ATOM 1457 O O . ASN A 1 181 ? -41.140 -16.588 24.487 1.00 82.56 181 ASN A O 1
ATOM 1461 N N . ASP A 1 182 ? -39.021 -16.614 25.223 1.00 78.88 182 ASP A N 1
ATOM 1462 C CA . ASP A 1 182 ? -39.346 -17.203 26.527 1.00 78.88 182 ASP A CA 1
ATOM 1463 C C . ASP A 1 182 ? -40.089 -16.205 27.420 1.00 78.88 182 ASP A C 1
ATOM 1465 O O . ASP A 1 182 ? -40.984 -16.578 28.186 1.00 78.88 182 ASP A O 1
ATOM 1469 N N . ILE A 1 183 ? -39.744 -14.919 27.303 1.00 75.19 183 ILE A N 1
ATOM 1470 C CA . ILE A 1 183 ? -40.430 -13.827 27.997 1.00 75.19 183 ILE A CA 1
ATOM 1471 C C . ILE A 1 183 ? -41.849 -13.655 27.443 1.00 75.19 183 ILE A C 1
ATOM 1473 O O . ILE A 1 183 ? -42.798 -13.590 28.227 1.00 75.19 183 ILE A O 1
ATOM 1477 N N . GLU A 1 184 ? -42.015 -13.626 26.118 1.00 74.44 184 GLU A N 1
ATOM 1478 C CA . GLU A 1 184 ? -43.328 -13.520 25.467 1.00 74.44 184 GLU A CA 1
ATOM 1479 C C . GLU A 1 184 ? -44.228 -14.711 25.816 1.00 74.44 184 GLU A C 1
ATOM 1481 O O . GLU A 1 184 ? -45.387 -14.525 26.190 1.00 74.44 184 GLU A O 1
ATOM 1486 N N . THR A 1 185 ? -43.683 -15.929 25.812 1.00 75.94 185 THR A N 1
ATOM 1487 C CA . THR A 1 185 ? -44.431 -17.138 26.186 1.00 75.94 185 THR A CA 1
ATOM 1488 C C . THR A 1 185 ? -44.889 -17.087 27.646 1.00 75.94 185 THR A C 1
ATOM 1490 O O . THR A 1 185 ? -46.063 -17.321 27.938 1.00 75.94 185 THR A O 1
ATOM 1493 N N . LYS A 1 186 ? -44.002 -16.719 28.583 1.00 72.94 186 LYS A N 1
ATOM 1494 C CA . LYS A 1 186 ? -44.370 -16.553 30.003 1.00 72.94 186 LYS A CA 1
ATOM 1495 C C . LYS A 1 186 ? -45.408 -15.447 30.201 1.00 72.94 186 LYS A C 1
ATOM 1497 O O . LYS A 1 186 ? -46.312 -15.610 31.016 1.00 72.94 186 LYS A O 1
ATOM 1502 N N . TYR A 1 187 ? -45.318 -14.348 29.456 1.00 65.62 187 TYR A N 1
ATOM 1503 C CA . TYR A 1 187 ? -46.294 -13.259 29.510 1.00 65.62 187 TYR A CA 1
ATOM 1504 C C . TYR A 1 187 ? -47.690 -13.700 29.046 1.00 65.62 187 TYR A C 1
ATOM 1506 O O . TYR A 1 187 ? -48.684 -13.396 29.711 1.00 65.62 187 TYR A O 1
ATOM 1514 N N . ILE A 1 188 ? -47.773 -14.447 27.940 1.00 65.81 188 ILE A N 1
ATOM 1515 C CA . ILE A 1 188 ? -49.039 -14.983 27.420 1.00 65.81 188 ILE A CA 1
ATOM 1516 C C . ILE A 1 188 ? -49.661 -15.962 28.422 1.00 65.81 188 ILE A C 1
ATOM 1518 O O . ILE A 1 188 ? -50.856 -15.888 28.691 1.00 65.81 188 ILE A O 1
ATOM 1522 N N . LEU A 1 189 ? -48.859 -16.830 29.047 1.00 59.19 189 LEU A N 1
ATOM 1523 C CA . LEU A 1 189 ? -49.351 -17.750 30.078 1.00 59.19 189 LEU A CA 1
ATOM 1524 C C . LEU A 1 189 ? -49.910 -17.004 31.301 1.00 59.19 189 LEU A C 1
ATOM 1526 O O . LEU A 1 189 ? -50.986 -17.341 31.794 1.00 59.19 189 LEU A O 1
ATOM 1530 N N . ILE A 1 190 ? -49.229 -15.947 31.755 1.00 62.00 190 ILE A N 1
ATOM 1531 C CA . ILE A 1 190 ? -49.682 -15.131 32.892 1.00 62.00 190 ILE A CA 1
ATOM 1532 C C . ILE A 1 190 ? -50.950 -14.340 32.548 1.00 62.00 190 ILE A C 1
ATOM 1534 O O . ILE A 1 190 ? -51.835 -14.228 33.393 1.00 62.00 190 ILE A O 1
ATOM 1538 N N . THR A 1 191 ? -51.065 -13.800 31.332 1.00 56.31 191 THR A N 1
ATOM 1539 C CA . THR A 1 191 ? -52.280 -13.086 30.899 1.00 56.31 191 THR A CA 1
ATOM 1540 C C . THR A 1 191 ? -53.455 -14.036 30.679 1.00 56.31 191 THR A C 1
ATOM 1542 O O . THR A 1 191 ? -54.572 -13.690 31.052 1.00 56.31 191 THR A O 1
ATOM 1545 N N . TYR A 1 192 ? -53.221 -15.261 30.198 1.00 53.84 192 TYR A N 1
ATOM 1546 C CA . TYR A 1 192 ? -54.267 -16.284 30.090 1.00 53.84 192 TYR A CA 1
ATOM 1547 C C . TYR A 1 192 ? -54.760 -16.770 31.466 1.00 53.84 192 TYR A C 1
ATOM 1549 O O . TYR A 1 192 ? -55.949 -17.017 31.643 1.00 53.84 192 TYR A O 1
ATOM 1557 N N . GLN A 1 193 ? -53.880 -16.849 32.474 1.00 49.94 193 GLN A N 1
ATOM 1558 C CA . GLN A 1 193 ? -54.267 -17.151 33.863 1.00 49.94 193 GLN A CA 1
ATOM 1559 C C . GLN A 1 193 ? -54.873 -15.961 34.621 1.00 49.94 193 GLN A C 1
ATOM 1561 O O . GLN A 1 193 ? -55.428 -16.155 35.702 1.00 49.94 193 GLN A O 1
ATOM 1566 N N . ARG A 1 194 ? -54.778 -14.736 34.091 1.00 45.69 194 ARG A N 1
ATOM 1567 C CA . ARG A 1 194 ? -55.227 -13.508 34.760 1.00 45.69 194 ARG A CA 1
ATOM 1568 C C . ARG A 1 194 ? -56.309 -12.805 33.946 1.00 45.69 194 ARG A C 1
ATOM 1570 O O . ARG A 1 194 ? -56.143 -11.671 33.512 1.00 45.69 194 ARG A O 1
ATOM 1577 N N . SER A 1 195 ? -57.451 -13.471 33.802 1.00 43.56 195 SER A N 1
ATOM 1578 C CA . SER A 1 195 ? -58.695 -12.890 33.286 1.00 43.56 195 SER A CA 1
ATOM 1579 C C . SER A 1 195 ? -59.535 -12.193 34.370 1.00 43.56 195 SER A C 1
ATOM 1581 O O . SER A 1 195 ? -60.754 -12.176 34.265 1.00 43.56 195 SER A O 1
ATOM 1583 N N . GLU A 1 196 ? -58.912 -11.617 35.405 1.00 43.69 196 GLU A N 1
ATOM 1584 C CA . GLU A 1 196 ? -59.555 -10.695 36.354 1.00 43.69 196 GLU A CA 1
ATOM 1585 C C . GLU A 1 196 ? -58.535 -9.634 36.822 1.00 43.69 196 GLU A C 1
ATOM 1587 O O . GLU A 1 196 ? -57.615 -9.928 37.588 1.00 43.69 196 GLU A O 1
ATOM 1592 N N . GLY A 1 197 ? -58.670 -8.387 36.353 1.00 39.53 197 GLY A N 1
ATOM 1593 C CA . GLY A 1 197 ? -57.960 -7.226 36.918 1.00 39.53 197 GLY A CA 1
ATOM 1594 C C . GLY A 1 197 ? -57.225 -6.342 35.904 1.00 39.53 197 GLY A C 1
ATOM 1595 O O . GLY A 1 197 ? -56.280 -6.764 35.252 1.00 39.53 197 GLY A O 1
ATOM 1596 N N . VAL A 1 198 ? -57.672 -5.092 35.819 1.00 48.97 198 VAL A N 1
ATOM 1597 C CA . VAL A 1 198 ? -57.466 -4.087 34.764 1.00 48.97 198 VAL A CA 1
ATOM 1598 C C . VAL A 1 198 ? -56.075 -3.415 34.787 1.00 48.97 198 VAL A C 1
ATOM 1600 O O . VAL A 1 198 ? -55.484 -3.233 35.846 1.00 48.97 198 VAL A O 1
ATOM 1603 N N . ALA A 1 199 ? -55.646 -2.956 33.601 1.00 47.41 199 ALA A N 1
ATOM 1604 C CA . ALA A 1 199 ? -54.665 -1.896 33.302 1.00 47.41 199 ALA A CA 1
ATOM 1605 C C . ALA A 1 199 ? -53.180 -2.128 33.642 1.00 47.41 199 ALA A C 1
ATOM 1607 O O . ALA A 1 199 ? -52.738 -1.862 34.753 1.00 47.41 199 ALA A O 1
ATOM 1608 N N . LEU A 1 200 ? -52.369 -2.466 32.626 1.00 44.91 200 LEU A N 1
ATOM 1609 C CA . LEU A 1 200 ? -50.902 -2.346 32.683 1.00 44.91 200 LEU A CA 1
ATOM 1610 C C . LEU A 1 200 ? -50.252 -2.357 31.279 1.00 44.91 200 LEU A C 1
ATOM 1612 O O . LEU A 1 200 ? -49.407 -3.191 30.973 1.00 44.91 200 LEU A O 1
ATOM 1616 N N . SER A 1 201 ? -50.626 -1.417 30.403 1.00 42.41 201 SER A N 1
ATOM 1617 C CA . SER A 1 201 ? -49.975 -1.250 29.086 1.00 42.41 201 SER A CA 1
ATOM 1618 C C . SER A 1 201 ? -48.758 -0.306 29.097 1.00 42.41 201 SER A C 1
ATOM 1620 O O . SER A 1 201 ? -48.096 -0.164 28.076 1.00 42.41 201 SER A O 1
ATOM 1622 N N . TYR A 1 202 ? -48.428 0.330 30.231 1.00 39.38 202 TYR A N 1
ATOM 1623 C CA . TYR A 1 202 ? -47.428 1.415 30.303 1.00 39.38 202 TYR A CA 1
ATOM 1624 C C . TYR A 1 202 ? -46.198 1.136 31.190 1.00 39.38 202 TYR A C 1
ATOM 1626 O O . TYR A 1 202 ? -45.449 2.056 31.509 1.00 39.38 202 TYR A O 1
ATOM 1634 N N . ILE A 1 203 ? -45.939 -0.113 31.591 1.00 41.62 203 ILE A N 1
ATOM 1635 C CA . ILE A 1 203 ? -44.836 -0.452 32.518 1.00 41.62 203 ILE A CA 1
ATOM 1636 C C . ILE A 1 203 ? -43.831 -1.393 31.839 1.00 41.62 203 ILE A C 1
ATOM 1638 O O . ILE A 1 203 ? -43.533 -2.470 32.334 1.00 41.62 203 ILE A O 1
ATOM 1642 N N . PHE A 1 204 ? -43.315 -1.009 30.668 1.00 47.56 204 PHE A N 1
ATOM 1643 C CA . PHE A 1 204 ? -42.483 -1.898 29.835 1.00 47.56 204 PHE A CA 1
ATOM 1644 C C . PHE A 1 204 ? -40.988 -1.535 29.758 1.00 47.56 204 PHE A C 1
ATOM 1646 O O . PHE A 1 204 ? -40.241 -2.144 29.001 1.00 47.56 204 PHE A O 1
ATOM 1653 N N . ARG A 1 205 ? -40.500 -0.602 30.592 1.00 41.44 205 ARG A N 1
ATOM 1654 C CA . ARG A 1 205 ? -39.046 -0.385 30.807 1.00 41.44 205 ARG A CA 1
ATOM 1655 C C . ARG A 1 205 ? -38.558 -0.774 32.207 1.00 41.44 205 ARG A C 1
ATOM 1657 O O . ARG A 1 205 ? -37.364 -0.936 32.420 1.00 41.44 205 ARG A O 1
ATOM 1664 N N . THR A 1 206 ? -39.475 -0.976 33.150 1.00 43.94 206 THR A N 1
ATOM 1665 C CA . THR A 1 206 ? -39.203 -1.309 34.561 1.00 43.94 206 THR A CA 1
ATOM 1666 C C . THR A 1 206 ? -39.404 -2.795 34.897 1.00 43.94 206 THR A C 1
ATOM 1668 O O . THR A 1 206 ? -39.008 -3.240 35.974 1.00 43.94 206 THR A O 1
ATOM 1671 N N . GLN A 1 207 ? -39.945 -3.607 33.979 1.00 47.91 207 GLN A N 1
ATOM 1672 C CA . GLN A 1 207 ? -40.253 -5.023 34.239 1.00 47.91 207 GLN A CA 1
ATOM 1673 C C . GLN A 1 207 ? -39.040 -5.976 34.254 1.00 47.91 207 GLN A C 1
ATOM 1675 O O . GLN A 1 207 ? -39.104 -6.966 34.980 1.00 47.91 207 GLN A O 1
ATOM 1680 N N . CYS A 1 208 ? -37.908 -5.681 33.591 1.00 46.75 208 CYS A N 1
ATOM 1681 C CA . CYS A 1 208 ? -36.701 -6.524 33.752 1.00 46.75 208 CYS A CA 1
ATOM 1682 C C . CYS A 1 208 ? -36.067 -6.385 35.156 1.00 46.75 208 CYS A C 1
ATOM 1684 O O . CYS A 1 208 ? -35.551 -7.368 35.685 1.00 46.75 208 CYS A O 1
ATOM 1686 N N . ILE A 1 209 ? -36.179 -5.221 35.816 1.00 47.12 209 ILE A N 1
ATOM 1687 C CA . ILE A 1 209 ? -35.742 -5.052 37.218 1.00 47.12 209 ILE A CA 1
ATOM 1688 C C . ILE A 1 209 ? -36.693 -5.808 38.155 1.00 47.12 209 ILE A C 1
ATOM 1690 O O . ILE A 1 209 ? -36.250 -6.497 39.068 1.00 47.12 209 ILE A O 1
ATOM 1694 N N . SER A 1 210 ? -38.002 -5.747 37.899 1.00 45.53 210 SER A N 1
ATOM 1695 C CA . SER A 1 210 ? -38.998 -6.409 38.747 1.00 45.53 210 SER A CA 1
ATOM 1696 C C . SER A 1 210 ? -38.913 -7.942 38.683 1.00 45.53 210 SER A C 1
ATOM 1698 O O . SER A 1 210 ? -39.029 -8.589 39.717 1.00 45.53 210 SER A O 1
ATOM 1700 N N . TYR A 1 211 ? -38.615 -8.533 37.518 1.00 50.88 211 TYR A N 1
ATOM 1701 C CA . TYR A 1 211 ? -38.399 -9.984 37.388 1.00 50.88 211 TYR A CA 1
ATOM 1702 C C . TYR A 1 211 ? -37.093 -10.467 38.031 1.00 50.88 211 TYR A C 1
ATOM 1704 O O . TYR A 1 211 ? -37.088 -11.525 38.658 1.00 50.88 211 TYR A O 1
ATOM 1712 N N . ALA A 1 212 ? -36.004 -9.699 37.927 1.00 47.97 212 ALA A N 1
ATOM 1713 C CA . ALA A 1 212 ? -34.755 -10.015 38.621 1.00 47.97 212 ALA A CA 1
ATOM 1714 C C . ALA A 1 212 ? -34.929 -9.945 40.150 1.00 47.97 212 ALA A C 1
ATOM 1716 O O . ALA A 1 212 ? -34.484 -10.840 40.865 1.00 47.97 212 ALA A O 1
ATOM 1717 N N . VAL A 1 213 ? -35.657 -8.937 40.645 1.00 45.22 213 VAL A N 1
ATOM 1718 C CA . VAL A 1 213 ? -35.988 -8.782 42.071 1.00 45.22 213 VAL A CA 1
ATOM 1719 C C . VAL A 1 213 ? -36.963 -9.867 42.549 1.00 45.22 213 VAL A C 1
ATOM 1721 O O . VAL A 1 213 ? -36.748 -10.436 43.613 1.00 45.22 213 VAL A O 1
ATOM 1724 N N . LEU A 1 214 ? -37.978 -10.246 41.764 1.00 47.16 214 LEU A N 1
ATOM 1725 C CA . LEU A 1 214 ? -38.881 -11.360 42.097 1.00 47.16 214 LEU A CA 1
ATOM 1726 C C . LEU A 1 214 ? -38.161 -12.714 42.109 1.00 47.16 214 LEU A C 1
ATOM 1728 O O . LEU A 1 214 ? -38.431 -13.523 42.990 1.00 47.16 214 LEU A O 1
ATOM 1732 N N . HIS A 1 215 ? -37.220 -12.957 41.192 1.00 44.69 215 HIS A N 1
ATOM 1733 C CA . HIS A 1 215 ? -36.417 -14.183 41.191 1.00 44.69 215 HIS A CA 1
ATOM 1734 C C . HIS A 1 215 ? -35.423 -14.224 42.370 1.00 44.69 215 HIS A C 1
ATOM 1736 O O . HIS A 1 215 ? -35.205 -15.292 42.939 1.00 44.69 215 HIS A O 1
ATOM 1742 N N . TYR A 1 216 ? -34.884 -13.073 42.797 1.00 44.22 216 TYR A N 1
ATOM 1743 C CA . TYR A 1 216 ? -34.062 -12.950 44.011 1.00 44.22 216 TYR A CA 1
ATOM 1744 C C . TYR A 1 216 ? -34.889 -13.190 45.290 1.00 44.22 216 TYR A C 1
ATOM 1746 O O . TYR A 1 216 ? -34.512 -14.000 46.134 1.00 44.22 216 TYR A O 1
ATOM 1754 N N . ILE A 1 217 ? -36.082 -12.592 45.390 1.00 42.41 217 ILE A N 1
ATOM 1755 C CA . ILE A 1 217 ? -37.009 -12.778 46.523 1.00 42.41 217 ILE A CA 1
ATOM 1756 C C . ILE A 1 217 ? -37.540 -14.225 46.594 1.00 42.41 217 ILE A C 1
ATOM 1758 O O . ILE A 1 217 ? -37.778 -14.754 47.682 1.00 42.41 217 ILE A O 1
ATOM 1762 N N . HIS A 1 218 ? -37.707 -14.908 45.455 1.00 43.56 218 HIS A N 1
ATOM 1763 C CA . HIS A 1 218 ? -38.170 -16.300 45.430 1.00 43.56 218 HIS A CA 1
ATOM 1764 C C . HIS A 1 218 ? -37.070 -17.316 45.804 1.00 43.56 218 HIS A C 1
ATOM 1766 O O . HIS A 1 218 ? -37.394 -18.402 46.291 1.00 43.56 218 HIS A O 1
ATOM 1772 N N . GLN A 1 219 ? -35.789 -16.967 45.618 1.00 42.28 219 GLN A N 1
ATOM 1773 C CA . GLN A 1 219 ? -34.640 -17.753 46.092 1.00 42.28 219 GLN A CA 1
ATOM 1774 C C . GLN A 1 219 ? -34.435 -17.598 47.610 1.00 42.28 219 GLN A C 1
ATOM 1776 O O . GLN A 1 219 ? -34.169 -18.588 48.287 1.00 42.28 219 GLN A O 1
ATOM 1781 N N . GLU A 1 220 ? -34.671 -16.409 48.175 1.00 36.47 220 GLU A N 1
ATOM 1782 C CA . GLU A 1 220 ? -34.601 -16.183 49.631 1.00 36.47 220 GLU A CA 1
ATOM 1783 C C . GLU A 1 220 ? -35.668 -16.974 50.414 1.00 36.47 220 GLU A C 1
ATOM 1785 O O . GLU A 1 220 ? -35.412 -17.462 51.513 1.00 36.47 220 GLU A O 1
ATOM 1790 N N . LYS A 1 221 ? -36.852 -17.192 49.825 1.00 38.00 221 LYS A N 1
ATOM 1791 C CA . LYS A 1 221 ? -37.916 -18.018 50.429 1.00 38.00 221 LYS A CA 1
ATOM 1792 C C . LYS A 1 221 ? -37.674 -19.531 50.372 1.00 38.00 221 LYS A C 1
ATOM 1794 O O . LYS A 1 221 ? -38.444 -20.266 50.977 1.00 38.00 221 LYS A O 1
ATOM 1799 N N . LYS A 1 222 ? -36.648 -20.012 49.658 1.00 36.03 222 LYS A N 1
ATOM 1800 C CA . LYS A 1 222 ? -36.251 -21.435 49.655 1.00 36.03 222 LYS A CA 1
ATOM 1801 C C . LYS A 1 222 ? -35.191 -21.778 50.713 1.00 36.03 222 LYS A C 1
ATOM 1803 O O . LYS A 1 222 ? -34.886 -22.954 50.874 1.00 36.03 222 LYS A O 1
ATOM 1808 N N . PHE A 1 223 ? -34.647 -20.781 51.417 1.00 35.25 223 PHE A N 1
ATOM 1809 C CA . PHE A 1 223 ? -33.602 -20.938 52.441 1.00 35.25 223 PHE A CA 1
ATOM 1810 C C . PHE A 1 223 ? -34.067 -20.594 53.872 1.00 35.25 223 PHE A C 1
ATOM 1812 O O . PHE A 1 223 ? -33.240 -20.421 54.768 1.00 35.25 223 PHE A O 1
ATOM 1819 N N . LYS A 1 224 ? -35.383 -20.531 54.103 1.00 34.97 224 LYS A N 1
ATOM 1820 C CA . LYS A 1 224 ? -36.002 -20.522 55.434 1.00 34.97 224 LYS A CA 1
ATOM 1821 C C . LYS A 1 224 ? -37.010 -21.650 55.555 1.00 34.97 224 LYS A C 1
ATOM 1823 O O . LYS A 1 224 ? -37.764 -21.843 54.577 1.00 34.97 224 LYS A O 1
#

InterPro domains:
  IPR005821 Ion transport domain [PF00520] (20-162)
  IPR015925 Ryanodine/Inositol 1,4,5-trisphosphate receptor [PTHR45816] (8-186)

Organism: Halteria grandinella (NCBI:txid5974)

Radius of gyration: 32.37 Å; chains: 1; bounding box: 81×51×92 Å

Secondary structure (DSSP, 8-state):
-HHHHHHHHHHHHHHHHHTT-GGGHHHHGGGHHHH-HHHHHHHHHHHHTHHHHHHHHHHHHHHHHHHHHHHHHHHGGG-BTTTTB--SSHHHHHHHHHHHHHHSTT-GGGTSPPPPPTTT-HHHHHHHHHHHHHHIIIIIIIIHHHHHHHHHHHHHHHHHHHHHHHHHHHHB-TTT--BHHHHHHHHHHHHHH--S----SS--SSHHHHHHHHHHHHHHTT--